Protein AF-W4V9M8-F1 (afdb_monomer_lite)

Foldseek 3Di:
DDPVVVVVVLVVQQVVFVVVQVVVLVVCVVVVFFKKQKDADLDPPTDPQSLVRHRDMDTSVPDDDLRNTPPVDGVGPIHMGGDDPCVCVVCVVVVHHDDDDDGSVRSCCVPVNPPPPPPPPDPPDDDDDPDDPDDDDPPPDPDPPPPDDPPDPDPPDDPDDPPDPDDPDDPDDDPVRVVVVVVPD

InterPro domains:
  IPR006528 Phage head morphogenesis domain [PF04233] (6-81)
  IPR006528 Phage head morphogenesis domain [TIGR01641] (4-81)

Organism: NCBI:txid1294263

Sequence (185 aa):
MGQSFKNAERLVRTETNYFHNEAEKRAYKAAGVKEYEFVATLDSRTSTICQELDGKHFKLEDAKVGENFPPMHPHCRSTTIEYDPEDALDWYNSGEPMPHNMTYEEWKEKYVGKDDVVDDPGDDQDPGSSTGPKTKSVPGGKQPKLVGAKPDPVPDVEPEPEPEPAPVFEPAKTREEARNGFMKK

Structure (mmCIF, N/CA/C/O backbone):
data_AF-W4V9M8-F1
#
_entry.id   AF-W4V9M8-F1
#
loop_
_atom_site.group_PDB
_atom_site.id
_atom_site.type_symbol
_atom_site.label_atom_id
_atom_site.label_alt_id
_atom_site.label_comp_id
_atom_site.label_asym_id
_atom_site.label_entity_id
_atom_site.label_seq_id
_atom_site.pdbx_PDB_ins_code
_atom_site.Cartn_x
_atom_site.Cartn_y
_atom_site.Cartn_z
_atom_site.occupancy
_atom_site.B_iso_or_equiv
_atom_site.auth_seq_id
_atom_site.auth_comp_id
_atom_site.auth_asym_id
_atom_site.auth_atom_id
_atom_site.pdbx_PDB_model_num
ATOM 1 N N . MET A 1 1 ? -22.260 5.877 18.724 1.00 65.31 1 MET A N 1
ATOM 2 C CA . MET A 1 1 ? -22.626 4.646 17.983 1.00 65.31 1 MET A CA 1
ATOM 3 C C . MET A 1 1 ? -22.234 3.439 18.820 1.00 65.31 1 MET A C 1
ATOM 5 O O . MET A 1 1 ? -21.261 3.549 19.554 1.00 65.31 1 MET A O 1
ATOM 9 N N . GLY A 1 2 ? -23.011 2.352 18.783 1.00 87.88 2 GLY A N 1
ATOM 10 C CA . GLY A 1 2 ? -22.774 1.162 19.617 1.00 87.88 2 GLY A CA 1
ATOM 11 C C . GLY A 1 2 ? -21.652 0.253 19.096 1.00 87.88 2 GLY A C 1
ATOM 12 O O . GLY A 1 2 ? -21.278 0.342 17.927 1.00 87.88 2 GLY A O 1
ATOM 13 N N . GLN A 1 3 ? -21.152 -0.645 19.952 1.00 84.56 3 GLN A N 1
ATOM 14 C CA . GLN A 1 3 ? -20.051 -1.577 19.652 1.00 84.56 3 GLN A CA 1
ATOM 15 C C . GLN A 1 3 ? -20.301 -2.432 18.398 1.00 84.56 3 GLN A C 1
ATOM 17 O O . GLN A 1 3 ? -19.405 -2.647 17.586 1.00 84.56 3 GLN A O 1
ATOM 22 N N . SER A 1 4 ? -21.540 -2.893 18.210 1.00 90.38 4 SER A N 1
ATOM 23 C CA . SER A 1 4 ? -21.939 -3.702 17.054 1.00 90.38 4 SER A CA 1
ATOM 24 C C . SER A 1 4 ? -21.774 -2.959 15.728 1.00 90.38 4 SER A C 1
ATOM 26 O O . SER A 1 4 ? -21.357 -3.561 14.742 1.00 90.38 4 SER A O 1
ATOM 28 N N . PHE A 1 5 ? -22.043 -1.652 15.710 1.00 92.94 5 PHE A N 1
ATOM 29 C CA . PHE A 1 5 ? -21.888 -0.825 14.517 1.00 92.94 5 PHE A CA 1
ATOM 30 C C . PHE A 1 5 ? -20.415 -0.682 14.124 1.00 92.94 5 PHE A C 1
ATOM 32 O O . PHE A 1 5 ? -20.072 -0.916 12.971 1.00 92.94 5 PHE A O 1
ATOM 39 N N . LYS A 1 6 ? -19.536 -0.365 15.085 1.00 89.25 6 LYS A N 1
ATOM 40 C CA . LYS A 1 6 ? -18.091 -0.225 14.831 1.00 89.25 6 LYS A CA 1
ATOM 41 C C . LYS A 1 6 ? -17.473 -1.529 14.323 1.00 89.25 6 LYS A C 1
ATOM 43 O O . LYS A 1 6 ? -16.674 -1.521 13.392 1.00 89.25 6 LYS A O 1
ATOM 48 N N . ASN A 1 7 ? -17.897 -2.661 14.886 1.00 91.81 7 ASN A N 1
ATOM 49 C CA . ASN A 1 7 ? -17.464 -3.976 14.420 1.00 91.81 7 ASN A CA 1
ATOM 50 C C . ASN A 1 7 ? -17.921 -4.254 12.982 1.00 91.81 7 ASN A C 1
ATOM 52 O O . ASN A 1 7 ? -17.127 -4.736 12.178 1.00 91.81 7 ASN A O 1
ATOM 56 N N . ALA A 1 8 ? -19.174 -3.933 12.651 1.00 94.31 8 ALA A N 1
ATOM 57 C CA . ALA A 1 8 ? -19.689 -4.091 11.295 1.00 94.31 8 ALA A CA 1
ATOM 58 C C . ALA A 1 8 ? -18.952 -3.184 10.296 1.00 94.31 8 ALA A C 1
ATOM 60 O O . ALA A 1 8 ? -18.552 -3.648 9.234 1.00 94.31 8 ALA A O 1
ATOM 61 N N . GLU A 1 9 ? -18.704 -1.921 10.654 1.00 93.56 9 GLU A N 1
ATOM 62 C CA . GLU A 1 9 ? -17.959 -0.970 9.821 1.00 93.56 9 GLU A CA 1
ATOM 63 C C . GLU A 1 9 ? -16.540 -1.467 9.519 1.00 93.56 9 GLU A C 1
ATOM 65 O O . GLU A 1 9 ? -16.123 -1.470 8.358 1.00 93.56 9 GLU A O 1
ATOM 70 N N . ARG A 1 10 ? -15.818 -1.942 10.543 1.00 92.75 10 ARG A N 1
ATOM 71 C CA . ARG A 1 10 ? -14.470 -2.509 10.397 1.00 92.75 10 ARG A CA 1
ATOM 72 C C . ARG A 1 10 ? -14.449 -3.672 9.411 1.00 92.75 10 ARG A C 1
ATOM 74 O O . ARG A 1 10 ? -13.565 -3.726 8.555 1.00 92.75 10 ARG A O 1
ATOM 81 N N . LEU A 1 11 ? -15.409 -4.591 9.537 1.00 94.31 11 LEU A N 1
ATOM 82 C CA . LEU A 1 11 ? -15.525 -5.756 8.659 1.00 94.31 11 LEU A CA 1
ATOM 83 C C . LEU A 1 11 ? -15.796 -5.328 7.219 1.00 94.31 11 LEU A C 1
ATOM 85 O O . LEU A 1 11 ? -15.031 -5.683 6.331 1.00 94.31 11 LEU A O 1
ATOM 89 N N . VAL A 1 12 ? -16.823 -4.500 7.003 1.00 95.56 12 VAL A N 1
ATOM 90 C CA . VAL A 1 12 ? -17.200 -4.034 5.662 1.00 95.56 12 VAL A CA 1
ATOM 91 C C . VAL A 1 12 ? -16.040 -3.308 4.987 1.00 95.56 12 VAL A C 1
ATOM 93 O O . VAL A 1 12 ? -15.736 -3.592 3.832 1.00 95.56 12 VAL A O 1
ATOM 96 N N . ARG A 1 13 ? -15.352 -2.405 5.695 1.00 92.19 13 ARG A N 1
ATOM 97 C CA . ARG A 1 13 ? -14.201 -1.681 5.137 1.00 92.19 13 ARG A CA 1
ATOM 98 C C . ARG A 1 13 ? -13.046 -2.597 4.769 1.00 92.19 13 ARG A C 1
ATOM 100 O O . ARG A 1 13 ? -12.499 -2.457 3.682 1.00 92.19 13 ARG A O 1
ATOM 107 N N . THR A 1 14 ? -12.664 -3.493 5.675 1.00 93.00 14 THR A N 1
ATOM 108 C CA . THR A 1 14 ? -11.506 -4.373 5.463 1.00 93.00 14 THR A CA 1
ATOM 109 C C . THR A 1 14 ? -11.768 -5.321 4.297 1.00 93.00 14 THR A C 1
ATOM 111 O O . THR A 1 14 ? -10.911 -5.468 3.435 1.00 93.00 14 THR A O 1
ATOM 114 N N . GLU A 1 15 ? -12.978 -5.873 4.219 1.00 94.38 15 GLU A N 1
ATOM 115 C CA . GLU A 1 15 ? -13.391 -6.755 3.128 1.00 94.38 15 GLU A CA 1
ATOM 116 C C . GLU A 1 15 ? -13.479 -6.006 1.790 1.00 94.38 15 GLU A C 1
ATOM 118 O O . GLU A 1 15 ? -13.015 -6.485 0.761 1.00 94.38 15 GLU A O 1
ATOM 123 N N . THR A 1 16 ? -14.013 -4.781 1.801 1.00 95.00 16 THR A N 1
ATOM 124 C CA . THR A 1 16 ? -14.052 -3.933 0.602 1.00 95.00 16 THR A CA 1
ATOM 125 C C . THR A 1 16 ? -12.642 -3.640 0.103 1.00 95.00 16 THR A C 1
ATOM 127 O O . THR A 1 16 ? -12.391 -3.730 -1.094 1.00 95.00 16 THR A O 1
ATOM 130 N N . ASN A 1 17 ? -11.714 -3.306 1.002 1.00 93.31 17 ASN A N 1
ATOM 131 C CA . ASN A 1 17 ? -10.323 -3.057 0.634 1.00 93.31 17 ASN A CA 1
ATOM 132 C C . ASN A 1 17 ? -9.666 -4.337 0.077 1.00 93.31 17 ASN A C 1
ATOM 134 O O . ASN A 1 17 ? -9.068 -4.309 -0.993 1.00 93.31 17 ASN A O 1
ATOM 138 N N . TYR A 1 18 ? -9.886 -5.483 0.727 1.00 94.88 18 TYR A N 1
ATOM 139 C CA . TYR A 1 18 ? -9.435 -6.783 0.228 1.00 94.88 18 TYR A CA 1
ATOM 140 C C . TYR A 1 18 ? -9.884 -7.048 -1.216 1.00 94.88 18 TYR A C 1
ATOM 142 O O . TYR A 1 18 ? -9.055 -7.389 -2.057 1.00 94.88 18 TYR A O 1
ATOM 150 N N . PHE A 1 19 ? -11.165 -6.833 -1.533 1.00 95.81 19 PHE A N 1
ATOM 151 C CA . PHE A 1 19 ? -11.665 -7.029 -2.895 1.00 95.81 19 PHE A CA 1
ATOM 152 C C . PHE A 1 19 ? -11.050 -6.071 -3.918 1.00 95.81 19 PHE A C 1
ATOM 154 O O . PHE A 1 19 ? -10.784 -6.502 -5.039 1.00 95.81 19 PHE A O 1
ATOM 161 N N . HIS A 1 20 ? -10.813 -4.807 -3.554 1.00 94.94 20 HIS A N 1
ATOM 162 C CA . HIS A 1 20 ? -10.159 -3.852 -4.453 1.00 94.94 20 HIS A CA 1
ATOM 163 C C . HIS A 1 20 ? -8.720 -4.274 -4.754 1.00 94.94 20 HIS A C 1
ATOM 165 O O . HIS A 1 20 ? -8.374 -4.412 -5.923 1.00 94.94 20 HIS A O 1
ATOM 171 N N . ASN A 1 21 ? -7.918 -4.589 -3.736 1.00 94.12 21 ASN A N 1
ATOM 172 C CA . ASN A 1 21 ? -6.521 -4.972 -3.966 1.00 94.12 21 ASN A CA 1
ATOM 173 C C . ASN A 1 21 ? -6.410 -6.317 -4.688 1.00 94.12 21 ASN A C 1
ATOM 175 O O . ASN A 1 21 ? -5.529 -6.521 -5.514 1.00 94.12 21 ASN A O 1
ATOM 179 N N . GLU A 1 22 ? -7.310 -7.260 -4.413 1.00 94.56 22 GLU A N 1
ATOM 180 C CA . GLU A 1 22 ? -7.345 -8.531 -5.137 1.00 94.56 22 GLU A CA 1
ATOM 181 C C . GLU A 1 22 ? -7.741 -8.327 -6.613 1.00 94.56 22 GLU A C 1
ATOM 183 O O . GLU A 1 22 ? -7.256 -9.044 -7.493 1.00 94.56 22 GLU A O 1
ATOM 188 N N . ALA A 1 23 ? -8.590 -7.338 -6.913 1.00 95.38 23 ALA A N 1
ATOM 189 C CA . ALA A 1 23 ? -8.871 -6.929 -8.285 1.00 95.38 23 ALA A CA 1
ATOM 190 C C . ALA A 1 23 ? -7.648 -6.264 -8.941 1.00 95.38 23 ALA A C 1
ATOM 192 O O . ALA A 1 23 ? -7.307 -6.640 -10.062 1.00 95.38 23 ALA A O 1
ATOM 193 N N . GLU A 1 24 ? -6.943 -5.371 -8.240 1.00 93.69 24 GLU A N 1
ATOM 194 C CA . GLU A 1 24 ? -5.684 -4.770 -8.712 1.00 93.69 24 GLU A CA 1
ATOM 195 C C . GLU A 1 24 ? -4.627 -5.837 -8.999 1.00 93.69 24 GLU A C 1
ATOM 197 O O . GLU A 1 24 ? -4.068 -5.878 -10.089 1.00 93.69 24 GLU A O 1
ATOM 202 N N . LYS A 1 25 ? -4.432 -6.800 -8.091 1.00 94.00 25 LYS A N 1
ATOM 203 C CA . LYS A 1 25 ? -3.506 -7.924 -8.288 1.00 94.00 25 LYS A CA 1
ATOM 204 C C . LYS A 1 25 ? -3.809 -8.706 -9.566 1.00 94.00 25 LYS A C 1
ATOM 206 O O . LYS A 1 25 ? -2.897 -9.134 -10.277 1.00 94.00 25 LYS A O 1
ATOM 211 N N . ARG A 1 26 ? -5.093 -8.916 -9.871 1.00 95.19 26 ARG A N 1
ATOM 212 C CA . ARG A 1 26 ? -5.522 -9.569 -11.118 1.00 95.19 26 ARG A CA 1
ATOM 213 C C . ARG A 1 26 ? -5.285 -8.680 -12.331 1.00 95.19 26 ARG A C 1
ATOM 215 O O . ARG A 1 26 ? -4.849 -9.205 -13.352 1.00 95.19 26 ARG A O 1
ATOM 222 N N . ALA A 1 27 ? -5.528 -7.377 -12.215 1.00 95.62 27 ALA A N 1
ATOM 223 C CA . ALA A 1 27 ? -5.243 -6.408 -13.267 1.00 95.62 27 ALA A CA 1
ATOM 224 C C . ALA A 1 27 ? -3.741 -6.367 -13.590 1.00 95.62 27 ALA A C 1
ATOM 226 O O . ALA A 1 27 ? -3.375 -6.526 -14.749 1.00 95.62 27 ALA A O 1
ATOM 227 N N . TYR A 1 28 ? -2.870 -6.307 -12.580 1.00 94.81 28 TYR A N 1
ATOM 228 C CA . TYR A 1 28 ? -1.415 -6.391 -12.741 1.00 94.81 28 TYR A CA 1
ATOM 229 C C . TYR A 1 28 ? -0.987 -7.671 -13.446 1.00 94.81 28 TYR A C 1
ATOM 231 O O . TYR A 1 28 ? -0.210 -7.636 -14.400 1.00 94.81 28 TYR A O 1
ATOM 239 N N . LYS A 1 29 ? -1.555 -8.811 -13.040 1.00 94.12 29 LYS A N 1
ATOM 240 C CA . LYS A 1 29 ? -1.267 -10.091 -13.687 1.00 94.12 29 LYS A CA 1
ATOM 241 C C . LYS A 1 29 ? -1.699 -10.108 -15.156 1.00 94.12 29 LYS A C 1
ATOM 243 O O . LYS A 1 29 ? -0.989 -10.678 -15.979 1.00 94.12 29 LYS A O 1
ATOM 248 N N . ALA A 1 30 ? -2.846 -9.512 -15.481 1.00 94.75 30 ALA A N 1
ATOM 249 C CA . ALA A 1 30 ? -3.342 -9.413 -16.853 1.00 94.75 30 ALA A CA 1
ATOM 250 C C . ALA A 1 30 ? -2.507 -8.442 -17.706 1.00 94.75 30 ALA A C 1
ATOM 252 O O . ALA A 1 30 ? -2.253 -8.728 -18.872 1.00 94.75 30 ALA A O 1
ATOM 253 N N . ALA A 1 31 ? -2.037 -7.343 -17.112 1.00 92.81 31 ALA A N 1
ATOM 254 C CA . ALA A 1 31 ? -1.171 -6.354 -17.749 1.00 92.81 31 ALA A CA 1
ATOM 255 C C . ALA A 1 31 ? 0.294 -6.818 -17.895 1.00 92.81 31 ALA A C 1
ATOM 257 O O . ALA A 1 31 ? 1.081 -6.168 -18.575 1.00 92.81 31 ALA A O 1
ATOM 258 N N . GLY A 1 32 ? 0.677 -7.943 -17.281 1.00 92.44 32 GLY A N 1
ATOM 259 C CA . GLY A 1 32 ? 2.050 -8.456 -17.326 1.00 92.44 32 GLY A CA 1
ATOM 260 C C . GLY A 1 32 ? 3.019 -7.736 -16.382 1.00 92.44 32 GLY A C 1
ATOM 261 O O . GLY A 1 32 ? 4.234 -7.885 -16.525 1.00 92.44 32 GLY A O 1
ATOM 262 N N . VAL A 1 33 ? 2.492 -6.993 -15.407 1.00 92.62 33 VAL A N 1
ATOM 263 C CA . VAL A 1 33 ? 3.266 -6.326 -14.357 1.00 92.62 33 VAL A CA 1
ATOM 264 C C . VAL A 1 33 ? 3.932 -7.384 -13.473 1.00 92.62 33 VAL A C 1
ATOM 266 O O . VAL A 1 33 ? 3.295 -8.340 -13.023 1.00 92.62 33 VAL A O 1
ATOM 269 N N . LYS A 1 34 ? 5.238 -7.231 -13.237 1.00 92.56 34 LYS A N 1
ATOM 270 C CA . LYS A 1 34 ? 6.047 -8.191 -12.462 1.00 92.56 34 LYS A CA 1
ATOM 271 C C . LYS A 1 34 ? 6.249 -7.759 -11.020 1.00 92.56 34 LYS A C 1
ATOM 273 O O . LYS A 1 34 ? 6.339 -8.609 -10.132 1.00 92.56 34 LYS A O 1
ATOM 278 N N . GLU A 1 35 ? 6.330 -6.457 -10.804 1.00 94.62 35 GLU A N 1
ATOM 279 C CA . GLU A 1 35 ? 6.640 -5.836 -9.527 1.00 94.62 35 GLU A CA 1
ATOM 280 C C . GLU A 1 35 ? 5.636 -4.720 -9.259 1.00 94.62 35 GLU A C 1
ATOM 282 O O . GLU A 1 35 ? 5.120 -4.093 -10.182 1.00 94.62 35 GLU A O 1
ATOM 287 N N . TYR A 1 36 ? 5.321 -4.515 -7.990 1.00 94.75 36 TYR A N 1
ATOM 288 C CA . TYR A 1 36 ? 4.419 -3.468 -7.536 1.00 94.75 36 TYR A CA 1
ATOM 289 C C . TYR A 1 36 ? 5.081 -2.690 -6.404 1.00 94.75 36 TYR A C 1
ATOM 291 O O . TYR A 1 36 ? 5.915 -3.228 -5.670 1.00 94.75 36 TYR A O 1
ATOM 299 N N . GLU A 1 37 ? 4.688 -1.434 -6.252 1.00 93.88 37 GLU A N 1
ATOM 300 C CA . GLU A 1 37 ? 5.055 -0.580 -5.133 1.00 93.88 37 GLU A CA 1
ATOM 301 C C . GLU A 1 37 ? 3.913 -0.538 -4.118 1.00 93.88 37 GLU A C 1
ATOM 303 O O . GLU A 1 37 ? 2.733 -0.429 -4.470 1.00 93.88 37 GLU A O 1
ATOM 308 N N . PHE A 1 38 ? 4.256 -0.643 -2.837 1.00 94.81 38 PHE A N 1
ATOM 309 C CA . PHE A 1 38 ? 3.294 -0.449 -1.762 1.00 94.81 38 PHE A CA 1
ATOM 310 C C . PHE A 1 38 ? 3.155 1.044 -1.450 1.00 94.81 38 PHE A C 1
ATOM 312 O O . PHE A 1 38 ? 4.133 1.697 -1.091 1.00 94.81 38 PHE A O 1
ATOM 319 N N . VAL A 1 39 ? 1.927 1.567 -1.527 1.00 93.56 39 VAL A N 1
ATOM 320 C CA . VAL A 1 39 ? 1.629 2.987 -1.304 1.00 93.56 39 VAL A CA 1
ATOM 321 C C . VAL A 1 39 ? 0.752 3.144 -0.069 1.00 93.56 39 VAL A C 1
ATOM 323 O O . VAL A 1 39 ? -0.426 2.767 -0.030 1.00 93.56 39 VAL A O 1
ATOM 326 N N . ALA A 1 40 ? 1.326 3.724 0.975 1.00 93.50 40 ALA A N 1
ATOM 327 C CA . ALA A 1 40 ? 0.628 4.065 2.193 1.00 93.50 40 ALA A CA 1
ATOM 328 C C . ALA A 1 40 ? -0.164 5.365 2.038 1.00 93.50 40 ALA A C 1
ATOM 330 O O . ALA A 1 40 ? 0.194 6.295 1.319 1.00 93.50 40 ALA A O 1
ATOM 331 N N . THR A 1 41 ? -1.271 5.467 2.775 1.00 91.06 41 THR A N 1
ATOM 332 C CA . THR A 1 41 ? -1.982 6.744 2.867 1.00 91.06 41 THR A CA 1
ATOM 333 C C . THR A 1 41 ? -1.111 7.761 3.611 1.00 91.06 41 THR A C 1
ATOM 335 O O . THR A 1 41 ? -0.671 7.499 4.728 1.00 91.06 41 THR A O 1
ATOM 338 N N . LEU A 1 42 ? -0.922 8.950 3.046 1.00 88.81 42 LEU A N 1
ATOM 339 C CA . LEU A 1 42 ? -0.200 10.059 3.678 1.00 88.81 42 LEU A CA 1
ATOM 340 C C . LEU A 1 42 ? -1.106 10.821 4.673 1.00 88.81 42 LEU A C 1
ATOM 342 O O . LEU A 1 42 ? -1.619 11.901 4.382 1.00 88.81 42 LEU A O 1
ATOM 346 N N . ASP A 1 43 ? -1.388 10.207 5.825 1.00 87.12 43 ASP A N 1
ATOM 347 C CA . ASP A 1 43 ? -2.259 10.726 6.894 1.00 87.12 43 ASP A CA 1
ATOM 348 C C . ASP A 1 43 ? -1.691 10.347 8.274 1.00 87.12 43 ASP A C 1
ATOM 350 O O . ASP A 1 43 ? -1.029 9.326 8.420 1.00 87.12 43 ASP A O 1
ATOM 354 N N . SER A 1 44 ? -2.008 11.111 9.321 1.00 84.69 44 SER A N 1
ATOM 355 C CA . SER A 1 44 ? -1.503 10.873 10.684 1.00 84.69 44 SER A CA 1
ATOM 356 C C . SER A 1 44 ? -2.008 9.576 11.321 1.00 84.69 44 SER A C 1
ATOM 358 O O . SER A 1 44 ? -1.452 9.111 12.308 1.00 84.69 44 SER A O 1
ATOM 360 N N . ARG A 1 45 ? -3.072 8.989 10.765 1.00 86.19 45 ARG A N 1
ATOM 361 C CA . ARG A 1 45 ? -3.676 7.725 11.221 1.00 86.19 45 ARG A CA 1
ATOM 362 C C . ARG A 1 45 ? -3.114 6.495 10.508 1.00 86.19 45 ARG A C 1
ATOM 364 O O . ARG A 1 45 ? -3.704 5.418 10.583 1.00 86.19 45 ARG A O 1
ATOM 371 N N . THR A 1 46 ? -2.074 6.657 9.704 1.00 87.44 46 THR A N 1
ATOM 372 C CA . THR A 1 46 ? -1.449 5.535 9.003 1.00 87.44 46 THR A CA 1
ATOM 373 C C . THR A 1 46 ? -0.651 4.718 10.005 1.00 87.44 46 THR A C 1
ATOM 375 O O . THR A 1 46 ? 0.114 5.279 10.781 1.00 87.44 46 THR A O 1
ATOM 378 N N . SER A 1 47 ? -0.851 3.401 10.030 1.00 88.56 47 SER A N 1
ATOM 379 C CA . SER A 1 47 ? -0.172 2.526 10.994 1.00 88.56 47 SER A CA 1
ATOM 380 C C . SER A 1 47 ? 1.327 2.456 10.719 1.00 88.56 47 SER A C 1
ATOM 382 O O . SER A 1 47 ? 1.735 2.520 9.561 1.00 88.56 47 SER A O 1
ATOM 384 N N . THR A 1 48 ? 2.140 2.242 11.754 1.00 89.19 48 THR A N 1
ATOM 385 C CA . THR A 1 48 ? 3.599 2.079 11.622 1.00 89.19 48 THR A CA 1
ATOM 386 C C . THR A 1 48 ? 3.970 1.010 10.592 1.00 89.19 48 THR A C 1
ATOM 388 O O . THR A 1 48 ? 4.850 1.238 9.775 1.00 89.19 48 THR A O 1
ATOM 391 N N . ILE A 1 49 ? 3.222 -0.100 10.539 1.00 90.62 49 ILE A N 1
ATOM 392 C CA . ILE A 1 49 ? 3.427 -1.178 9.557 1.00 90.62 49 ILE A CA 1
ATOM 393 C C . ILE A 1 49 ? 3.302 -0.645 8.122 1.00 90.62 49 ILE A C 1
ATOM 395 O O . ILE A 1 49 ? 4.144 -0.925 7.276 1.00 90.62 49 ILE A O 1
ATOM 399 N N . CYS A 1 50 ? 2.256 0.136 7.835 1.00 90.56 50 CYS A N 1
ATOM 400 C CA . CYS A 1 50 ? 2.079 0.718 6.508 1.00 90.56 50 CYS A CA 1
ATOM 401 C C . CYS A 1 50 ? 3.113 1.803 6.204 1.00 90.56 50 CYS A C 1
ATOM 403 O O . CYS A 1 50 ? 3.532 1.901 5.059 1.00 90.56 50 CYS A O 1
ATOM 405 N N . GLN A 1 51 ? 3.523 2.595 7.200 1.00 91.12 51 GLN A N 1
ATOM 406 C CA . GLN A 1 51 ? 4.576 3.606 7.035 1.00 91.12 51 GLN A CA 1
ATOM 407 C C . GLN A 1 51 ? 5.902 2.953 6.635 1.00 91.12 51 GLN A C 1
ATOM 409 O O . GLN A 1 51 ? 6.569 3.426 5.727 1.00 91.12 51 GLN A O 1
ATOM 414 N N . GLU A 1 52 ? 6.259 1.841 7.281 1.00 90.94 52 GLU A N 1
ATOM 415 C CA . GLU A 1 52 ? 7.494 1.108 6.999 1.00 90.94 52 GLU A CA 1
ATOM 416 C C . GLU A 1 52 ? 7.488 0.421 5.633 1.00 90.94 52 GLU A C 1
ATOM 418 O O . GLU A 1 52 ? 8.556 0.127 5.097 1.00 90.94 52 GLU A O 1
ATOM 423 N N . LEU A 1 53 ? 6.316 0.081 5.098 1.00 91.69 53 LEU A N 1
ATOM 424 C CA . LEU A 1 53 ? 6.186 -0.570 3.795 1.00 91.69 53 LEU A CA 1
ATOM 425 C C . LEU A 1 53 ? 6.070 0.421 2.634 1.00 91.69 53 LEU A C 1
ATOM 427 O O . LEU A 1 53 ? 6.212 0.001 1.491 1.00 91.69 53 LEU A O 1
ATOM 431 N N . ASP A 1 54 ? 5.835 1.699 2.916 1.00 92.75 54 ASP A N 1
ATOM 432 C CA . ASP A 1 54 ? 5.657 2.731 1.900 1.00 92.75 54 ASP A CA 1
ATOM 433 C C . ASP A 1 54 ? 6.886 2.874 0.989 1.00 92.75 54 ASP A C 1
ATOM 435 O O . ASP A 1 54 ? 8.025 2.914 1.460 1.00 92.75 54 ASP A O 1
ATOM 439 N N . GLY A 1 55 ? 6.654 2.906 -0.323 1.00 90.00 55 GLY A N 1
ATOM 440 C CA . GLY A 1 55 ? 7.703 3.028 -1.337 1.00 90.00 55 GLY A CA 1
ATOM 441 C C . GLY A 1 55 ? 8.543 1.765 -1.553 1.00 90.00 55 GLY A C 1
ATOM 442 O O . GLY A 1 55 ? 9.498 1.787 -2.329 1.00 90.00 55 GLY A O 1
ATOM 443 N N . LYS A 1 56 ? 8.232 0.649 -0.875 1.00 92.69 56 LYS A N 1
ATOM 444 C CA . LYS A 1 56 ? 8.923 -0.629 -1.102 1.00 92.69 56 LYS A CA 1
ATOM 445 C C . LYS A 1 56 ? 8.327 -1.373 -2.289 1.00 92.69 56 LYS A C 1
ATOM 447 O O . LYS A 1 56 ? 7.108 -1.499 -2.416 1.00 92.69 56 LYS A O 1
ATOM 452 N N . HIS A 1 57 ? 9.215 -1.948 -3.095 1.00 93.69 57 HIS A N 1
ATOM 453 C CA . HIS A 1 57 ? 8.868 -2.766 -4.254 1.00 93.69 57 HIS A CA 1
ATOM 454 C C . HIS A 1 57 ? 8.877 -4.250 -3.912 1.00 93.69 57 HIS A C 1
ATOM 456 O O . HIS A 1 57 ? 9.796 -4.754 -3.259 1.00 93.69 57 HIS A O 1
ATOM 462 N N . PHE A 1 58 ? 7.863 -4.965 -4.384 1.00 94.38 58 PHE A N 1
ATOM 463 C CA . PHE A 1 58 ? 7.725 -6.402 -4.194 1.00 94.38 58 PHE A CA 1
ATOM 464 C C . PHE A 1 58 ? 7.313 -7.074 -5.499 1.00 94.38 58 PHE A C 1
ATOM 466 O O . PHE A 1 58 ? 6.635 -6.491 -6.343 1.00 94.38 58 PHE A O 1
ATOM 473 N N . LYS A 1 59 ? 7.683 -8.345 -5.652 1.00 94.88 59 LYS A N 1
ATOM 474 C CA . LYS A 1 59 ? 7.244 -9.155 -6.790 1.00 94.88 59 LYS A CA 1
ATOM 475 C C . LYS A 1 59 ? 5.782 -9.539 -6.636 1.00 94.88 59 LYS A C 1
ATOM 477 O O . LYS A 1 59 ? 5.359 -9.976 -5.567 1.00 94.88 59 LYS A O 1
ATOM 482 N N . LEU A 1 60 ? 5.035 -9.488 -7.735 1.00 92.81 60 LEU A N 1
ATOM 483 C CA . LEU A 1 60 ? 3.621 -9.863 -7.761 1.00 92.81 60 LEU A CA 1
ATOM 484 C C . LEU A 1 60 ? 3.396 -11.336 -7.368 1.00 92.81 60 LEU A C 1
ATOM 486 O O . LEU A 1 60 ? 2.370 -11.679 -6.779 1.00 92.81 60 LEU A O 1
ATOM 490 N N . GLU A 1 61 ? 4.360 -12.211 -7.664 1.00 92.50 61 GLU A N 1
ATOM 491 C CA . GLU A 1 61 ? 4.325 -13.634 -7.289 1.00 92.50 61 GLU A CA 1
ATOM 492 C C . GLU A 1 61 ? 4.430 -13.848 -5.773 1.00 92.50 61 GLU A C 1
ATOM 494 O O . GLU A 1 61 ? 3.797 -14.755 -5.231 1.00 92.50 61 GLU A O 1
ATOM 499 N N . ASP A 1 62 ? 5.166 -12.972 -5.087 1.00 93.25 62 ASP A N 1
ATOM 500 C CA . ASP A 1 62 ? 5.370 -13.014 -3.640 1.00 93.25 62 ASP A CA 1
ATOM 501 C C . ASP A 1 62 ? 4.273 -12.251 -2.874 1.00 93.25 62 ASP A C 1
ATOM 503 O O . ASP A 1 62 ? 4.304 -12.204 -1.643 1.00 93.25 62 ASP A O 1
ATOM 507 N N . ALA A 1 63 ? 3.296 -11.661 -3.577 1.00 92.44 63 ALA A N 1
ATOM 508 C CA . ALA A 1 63 ? 2.236 -10.851 -2.985 1.00 92.44 63 ALA A CA 1
ATOM 509 C C . ALA A 1 63 ? 1.327 -11.684 -2.065 1.00 92.44 63 ALA A C 1
ATOM 511 O O . ALA A 1 63 ? 0.519 -12.508 -2.521 1.00 92.44 63 ALA A O 1
ATOM 512 N N . LYS A 1 64 ? 1.410 -11.404 -0.767 1.00 92.81 64 LYS A N 1
ATOM 513 C CA . LYS A 1 64 ? 0.654 -12.008 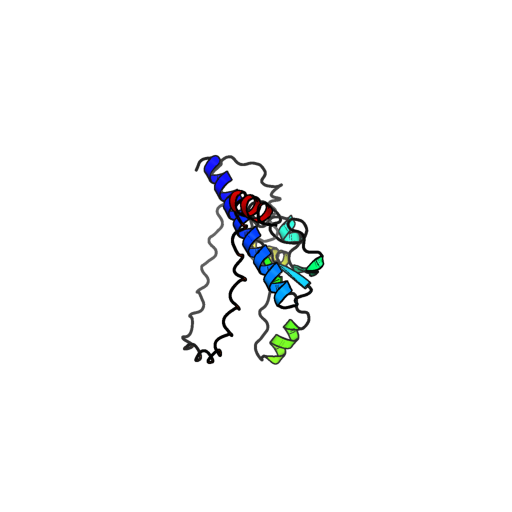0.325 1.00 92.81 64 LYS A CA 1
ATOM 514 C C . LYS A 1 64 ? -0.042 -10.928 1.141 1.00 92.81 64 LYS A C 1
ATOM 516 O O . LYS A 1 64 ? 0.583 -10.039 1.725 1.00 92.81 64 LYS A O 1
ATOM 521 N N . VAL A 1 65 ? -1.362 -11.060 1.206 1.00 92.12 65 VAL A N 1
ATOM 522 C CA . VAL A 1 65 ? -2.218 -10.171 1.989 1.00 92.12 65 VAL A CA 1
ATOM 523 C C . VAL A 1 65 ? -1.814 -10.238 3.460 1.00 92.12 65 VAL A C 1
ATOM 525 O O . VAL A 1 65 ? -1.756 -11.329 4.027 1.00 92.12 65 VAL A O 1
ATOM 528 N N . GLY A 1 66 ? -1.544 -9.084 4.070 1.00 88.62 66 GLY A N 1
ATOM 529 C CA . GLY A 1 66 ? -1.154 -8.993 5.479 1.00 88.62 66 GLY A CA 1
ATOM 530 C C . GLY A 1 66 ? 0.354 -9.036 5.751 1.00 88.62 66 GLY A C 1
ATOM 531 O O . GLY A 1 66 ? 0.749 -8.792 6.887 1.00 88.62 66 GLY A O 1
ATOM 532 N N . GLU A 1 67 ? 1.194 -9.311 4.745 1.00 90.38 67 GLU A N 1
ATOM 533 C CA . GLU A 1 67 ? 2.664 -9.302 4.876 1.00 90.38 67 GLU A CA 1
ATOM 534 C C . GLU A 1 67 ? 3.311 -8.203 4.022 1.00 90.38 67 GLU A C 1
ATOM 536 O O . GLU A 1 67 ? 4.070 -7.381 4.528 1.00 90.38 67 GLU A O 1
ATOM 541 N N . ASN A 1 68 ? 3.004 -8.178 2.727 1.00 90.56 68 ASN A N 1
ATOM 542 C CA . ASN A 1 68 ? 3.565 -7.227 1.761 1.00 90.56 68 ASN A CA 1
ATOM 543 C C . ASN A 1 68 ? 2.510 -6.685 0.784 1.00 90.56 68 ASN A C 1
ATOM 545 O O . ASN A 1 68 ? 2.834 -5.897 -0.103 1.00 90.56 68 ASN A O 1
ATOM 549 N N . PHE A 1 69 ? 1.259 -7.125 0.917 1.00 93.06 69 PHE A N 1
ATOM 550 C CA . PHE A 1 69 ? 0.147 -6.722 0.071 1.00 93.06 69 PHE A CA 1
ATOM 551 C C . PHE A 1 69 ? -1.038 -6.302 0.955 1.00 93.06 69 PHE A C 1
ATOM 553 O O . PHE A 1 69 ? -1.340 -6.981 1.945 1.00 93.06 69 PHE A O 1
ATOM 560 N N . PRO A 1 70 ? -1.716 -5.186 0.652 1.00 92.19 70 PRO A N 1
ATOM 561 C CA . PRO A 1 70 ? -2.835 -4.721 1.460 1.00 92.19 70 PRO A CA 1
ATOM 562 C C . PRO A 1 70 ? -4.061 -5.653 1.326 1.00 92.19 70 PRO A C 1
ATOM 564 O O . PRO A 1 70 ? -4.241 -6.309 0.298 1.00 92.19 70 PRO A O 1
ATOM 567 N N . PRO A 1 71 ? -4.962 -5.712 2.330 1.00 93.25 71 PRO A N 1
ATOM 568 C CA . PRO A 1 71 ? -4.943 -4.990 3.606 1.00 93.25 71 PRO A CA 1
ATOM 569 C C . PRO A 1 71 ? -3.988 -5.595 4.655 1.00 93.25 71 PRO A C 1
ATOM 571 O O . PRO A 1 71 ? -4.017 -6.792 4.923 1.00 93.25 71 PRO A O 1
ATOM 574 N N . MET A 1 72 ? -3.198 -4.736 5.310 1.00 90.56 72 MET A N 1
ATOM 575 C CA . MET A 1 72 ? -2.201 -5.130 6.325 1.00 90.56 72 MET A CA 1
ATOM 576 C C . MET A 1 72 ? -2.762 -5.250 7.747 1.00 90.56 72 MET A C 1
ATOM 578 O O . MET A 1 72 ? -2.276 -6.015 8.572 1.00 90.56 72 MET A O 1
ATOM 582 N N . HIS A 1 73 ? -3.783 -4.458 8.052 1.00 90.44 73 HIS A N 1
ATOM 583 C CA . HIS A 1 73 ? -4.376 -4.344 9.378 1.00 90.44 73 HIS A CA 1
ATOM 584 C C . HIS A 1 73 ? -5.859 -3.966 9.249 1.00 90.44 73 HIS A C 1
ATOM 586 O O . HIS A 1 73 ? -6.297 -3.519 8.180 1.00 90.44 73 HIS A O 1
ATOM 592 N N . PRO A 1 74 ? -6.672 -4.105 10.309 1.00 90.06 74 PRO A N 1
ATOM 593 C CA . PRO A 1 74 ? -8.034 -3.591 10.285 1.00 90.06 74 PRO A CA 1
ATOM 594 C C . PRO A 1 74 ? -8.043 -2.089 9.983 1.00 90.06 74 PRO A C 1
ATOM 596 O O . PRO A 1 74 ? -7.193 -1.347 10.472 1.00 90.06 74 PRO A O 1
ATOM 599 N N . HIS A 1 75 ? -8.997 -1.637 9.166 1.00 89.06 75 HIS A N 1
ATOM 600 C CA . HIS A 1 75 ? -9.052 -0.252 8.670 1.00 89.06 75 HIS A CA 1
ATOM 601 C C . HIS A 1 75 ? -7.832 0.192 7.844 1.00 89.06 75 HIS A C 1
ATOM 603 O O . HIS A 1 75 ? -7.587 1.394 7.720 1.00 89.06 75 HIS A O 1
ATOM 609 N N . CYS A 1 76 ? -7.072 -0.741 7.262 1.00 89.69 76 CYS A N 1
ATOM 610 C CA . CYS A 1 76 ? -6.041 -0.391 6.290 1.00 89.69 76 CYS A CA 1
ATOM 611 C C . CYS A 1 76 ? -6.652 0.427 5.143 1.00 89.69 76 CYS A C 1
ATOM 613 O O . CYS A 1 76 ? -7.773 0.162 4.701 1.00 89.69 76 CYS A O 1
ATOM 615 N N . ARG A 1 77 ? -5.920 1.454 4.708 1.00 90.19 77 ARG A N 1
ATOM 616 C CA . ARG A 1 77 ? -6.272 2.362 3.601 1.00 90.19 77 ARG A CA 1
ATOM 617 C C . ARG A 1 77 ? -5.151 2.470 2.563 1.00 90.19 77 ARG A C 1
ATOM 619 O O . ARG A 1 77 ? -5.269 3.252 1.628 1.00 90.19 77 ARG A O 1
ATOM 626 N N . SER A 1 78 ? -4.072 1.718 2.764 1.00 91.94 78 SER A N 1
ATOM 627 C CA . SER A 1 78 ? -2.984 1.605 1.801 1.00 91.94 78 SER A CA 1
ATOM 628 C C . SER A 1 78 ? -3.455 0.856 0.561 1.00 91.94 78 SER A C 1
ATOM 630 O O . SER A 1 78 ? -4.394 0.058 0.643 1.00 91.94 78 SER A O 1
ATOM 632 N N . THR A 1 79 ? -2.777 1.121 -0.544 1.00 93.44 79 THR A N 1
ATOM 633 C CA . THR A 1 79 ? -3.049 0.571 -1.871 1.00 93.44 79 THR A CA 1
ATOM 634 C C . THR A 1 79 ? -1.736 0.138 -2.512 1.00 93.44 79 THR A C 1
ATOM 636 O O . THR A 1 79 ? -0.663 0.295 -1.918 1.00 93.44 79 THR A O 1
ATOM 639 N N . THR A 1 80 ? -1.812 -0.413 -3.714 1.00 94.75 80 THR A N 1
ATOM 640 C CA . THR A 1 80 ? -0.637 -0.700 -4.535 1.00 94.75 80 THR A CA 1
ATOM 641 C C . THR A 1 80 ? -0.663 0.098 -5.826 1.00 94.75 80 THR A C 1
ATOM 643 O O . THR A 1 80 ? -1.724 0.536 -6.264 1.00 94.75 80 THR A O 1
ATOM 646 N N . ILE A 1 81 ? 0.516 0.313 -6.401 1.00 92.94 81 ILE A N 1
ATOM 647 C CA . ILE A 1 81 ? 0.685 0.792 -7.774 1.00 92.94 81 ILE A CA 1
ATOM 648 C C . ILE A 1 81 ? 1.655 -0.140 -8.497 1.00 92.94 81 ILE A C 1
ATOM 650 O O . ILE A 1 81 ? 2.461 -0.829 -7.867 1.00 92.94 81 ILE A O 1
ATOM 654 N N . GLU A 1 82 ? 1.572 -0.193 -9.816 1.00 93.44 82 GLU A N 1
ATOM 655 C CA . GLU A 1 82 ? 2.566 -0.856 -10.646 1.00 93.44 82 GLU A CA 1
ATOM 656 C C . GLU A 1 82 ? 3.943 -0.216 -10.450 1.00 93.44 82 GLU A C 1
ATOM 658 O O . GLU A 1 82 ? 4.068 1.001 -10.335 1.00 93.44 82 GLU A O 1
ATOM 663 N N . TYR A 1 83 ? 4.983 -1.047 -10.395 1.00 91.44 83 TYR A N 1
ATOM 664 C CA . TYR A 1 83 ? 6.352 -0.557 -10.429 1.00 91.44 83 TYR A CA 1
ATOM 665 C C . TYR A 1 83 ? 6.909 -0.741 -11.836 1.00 91.44 83 TYR A C 1
ATOM 667 O O . TYR A 1 83 ? 7.061 -1.876 -12.301 1.00 91.44 83 TYR A O 1
ATOM 675 N N . ASP A 1 84 ? 7.225 0.375 -12.488 1.00 87.75 84 ASP A N 1
ATOM 676 C CA . ASP A 1 84 ? 7.889 0.396 -13.784 1.00 87.75 84 ASP A CA 1
ATOM 677 C C . ASP A 1 84 ? 9.228 1.155 -13.685 1.00 87.75 84 ASP A C 1
ATOM 679 O O . ASP A 1 84 ? 9.245 2.362 -13.424 1.00 87.75 84 ASP A O 1
ATOM 683 N N . PRO A 1 85 ? 10.378 0.479 -13.877 1.00 84.00 85 PRO A N 1
ATOM 684 C CA . PRO A 1 85 ? 11.680 1.139 -13.862 1.00 84.00 85 PRO A CA 1
ATOM 685 C C . PRO A 1 85 ? 11.880 2.131 -15.021 1.00 84.00 85 PRO A C 1
ATOM 687 O O . PRO A 1 85 ? 12.786 2.965 -14.943 1.00 84.00 85 PRO A O 1
ATOM 690 N N . GLU A 1 86 ? 11.082 2.047 -16.090 1.00 84.56 86 GLU A N 1
ATOM 691 C CA . GLU A 1 86 ? 11.151 2.933 -17.257 1.00 84.56 86 GLU A CA 1
ATOM 692 C C . GLU A 1 86 ? 10.191 4.131 -17.164 1.00 84.56 86 GLU A C 1
ATOM 694 O O . GLU A 1 86 ? 10.296 5.040 -17.985 1.00 84.56 86 GLU A O 1
ATOM 699 N N . ASP A 1 87 ? 9.355 4.224 -16.122 1.00 84.06 87 ASP A N 1
ATOM 700 C CA . ASP A 1 87 ? 8.347 5.288 -15.964 1.00 84.06 87 ASP A CA 1
ATOM 701 C C . ASP A 1 87 ? 8.965 6.699 -16.081 1.00 84.06 87 ASP A C 1
ATOM 703 O O . ASP A 1 87 ? 8.475 7.579 -16.787 1.00 84.06 87 ASP A O 1
ATOM 707 N N . ALA A 1 88 ? 10.145 6.913 -15.487 1.00 81.00 88 ALA A N 1
ATOM 708 C CA . ALA A 1 88 ? 10.885 8.177 -15.601 1.00 81.00 88 ALA A CA 1
ATOM 709 C C . ALA A 1 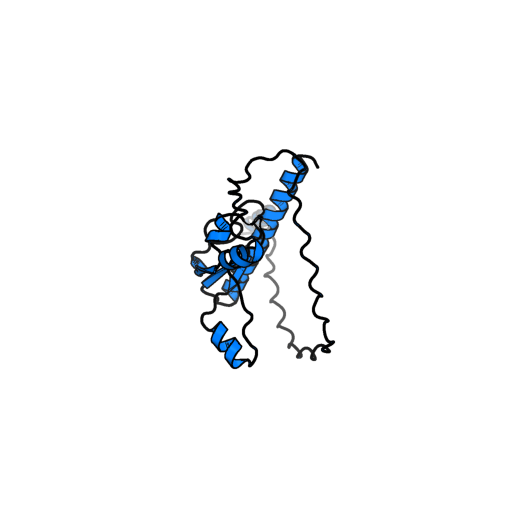88 ? 11.266 8.539 -17.042 1.00 81.00 88 ALA A C 1
ATOM 711 O O . ALA A 1 88 ? 11.274 9.718 -17.412 1.00 81.00 88 ALA A O 1
ATOM 712 N N . LEU A 1 89 ? 11.599 7.535 -17.849 1.00 83.75 89 LEU A N 1
ATOM 713 C CA . LEU A 1 89 ? 11.942 7.717 -19.250 1.00 83.75 89 LEU A CA 1
ATOM 714 C C . LEU A 1 89 ? 10.688 7.971 -20.093 1.00 83.75 89 LEU A C 1
ATOM 716 O O . LEU A 1 89 ? 10.729 8.819 -20.983 1.00 83.75 89 LEU A O 1
ATOM 720 N N . ASP A 1 90 ? 9.578 7.308 -19.785 1.00 86.00 90 ASP A N 1
ATOM 721 C CA . ASP A 1 90 ? 8.300 7.512 -20.466 1.00 86.00 90 ASP A CA 1
ATOM 722 C C . ASP A 1 90 ? 7.748 8.918 -20.231 1.00 86.00 90 ASP A C 1
ATOM 724 O O . ASP A 1 90 ? 7.411 9.618 -21.192 1.00 86.00 90 ASP A O 1
ATOM 728 N N . TRP A 1 91 ? 7.783 9.403 -18.986 1.00 86.06 91 TRP A N 1
ATOM 729 C CA . TRP A 1 91 ? 7.472 10.801 -18.681 1.00 86.06 91 TRP A CA 1
ATOM 730 C C . TRP A 1 91 ? 8.406 11.760 -19.421 1.00 86.06 91 TRP A C 1
ATOM 732 O O . TRP A 1 91 ? 7.937 12.698 -20.066 1.00 86.06 91 TRP A O 1
ATOM 742 N N . TYR A 1 92 ? 9.718 11.505 -19.424 1.00 83.12 92 TYR A N 1
ATOM 743 C CA . TYR A 1 92 ? 10.668 12.331 -20.175 1.00 83.12 92 TYR A CA 1
ATOM 744 C C . TYR A 1 92 ? 10.341 12.385 -21.679 1.00 83.12 92 TYR A C 1
ATOM 746 O O . TYR A 1 92 ? 10.364 13.462 -22.280 1.00 83.12 92 TYR A O 1
ATOM 754 N N . ASN A 1 93 ? 9.993 11.245 -22.277 1.00 88.94 93 ASN A N 1
ATOM 755 C CA . ASN A 1 93 ? 9.639 11.137 -23.692 1.00 88.94 93 ASN A CA 1
ATOM 756 C C . ASN A 1 93 ? 8.281 11.775 -24.016 1.00 88.94 93 ASN A C 1
ATOM 758 O O . ASN A 1 93 ? 8.095 12.268 -25.130 1.0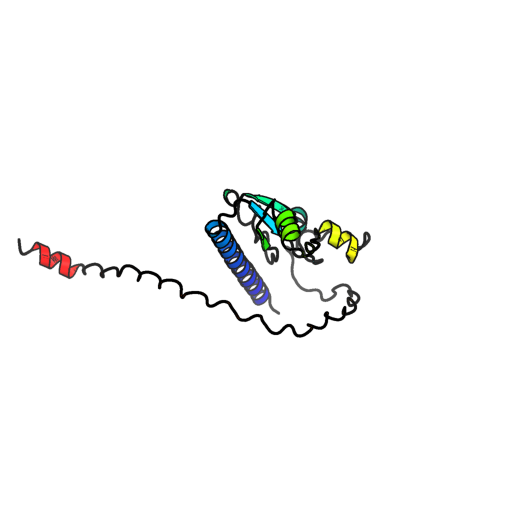0 88.94 93 ASN A O 1
ATOM 762 N N . SER A 1 94 ? 7.351 11.809 -23.057 1.00 87.31 94 SER A N 1
ATOM 763 C CA . SER A 1 94 ? 6.047 12.468 -23.208 1.00 87.31 94 SER A CA 1
ATOM 764 C C . SER A 1 94 ? 6.161 13.993 -23.361 1.00 87.31 94 SER A C 1
ATOM 766 O O . SER A 1 94 ? 5.284 14.632 -23.939 1.00 87.31 94 SER A O 1
ATOM 768 N N . GLY A 1 95 ? 7.256 14.585 -22.866 1.00 86.44 95 GLY A N 1
ATOM 769 C CA . GLY A 1 95 ? 7.450 16.034 -22.810 1.00 86.44 95 GLY A CA 1
ATOM 770 C C . GLY A 1 95 ? 6.746 16.715 -21.631 1.00 86.44 95 GLY A C 1
ATOM 771 O O . GLY A 1 95 ? 6.895 17.929 -21.464 1.00 86.44 95 GLY A O 1
ATOM 772 N N . GLU A 1 96 ? 6.026 15.963 -20.796 1.00 82.62 96 GLU A N 1
ATOM 773 C CA . GLU A 1 96 ? 5.476 16.438 -19.529 1.00 82.62 96 GLU A CA 1
ATOM 774 C C . GLU A 1 96 ? 6.421 16.117 -18.358 1.00 82.62 96 GLU A C 1
ATOM 776 O O . GLU A 1 96 ? 7.075 15.073 -18.341 1.00 82.62 96 GLU A O 1
ATOM 781 N N . PRO A 1 97 ? 6.542 17.010 -17.359 1.00 78.94 97 PRO A N 1
ATOM 782 C CA . PRO A 1 97 ? 7.356 16.727 -16.189 1.00 78.94 97 PRO A CA 1
ATOM 783 C C . PRO A 1 97 ? 6.700 15.631 -15.346 1.00 78.94 97 PRO A C 1
ATOM 785 O O . PRO A 1 97 ? 5.522 15.734 -15.003 1.00 78.94 97 PRO A O 1
ATOM 788 N N . MET A 1 98 ? 7.493 14.637 -14.949 1.00 76.12 98 MET A N 1
ATOM 789 C CA . MET A 1 98 ? 7.048 13.593 -14.030 1.00 76.12 98 MET A CA 1
ATOM 790 C C . MET A 1 98 ? 6.461 14.211 -12.744 1.00 76.12 98 MET A C 1
ATOM 792 O O . MET A 1 98 ? 7.081 15.108 -12.152 1.00 76.12 98 MET A O 1
ATOM 796 N N . PRO A 1 99 ? 5.280 13.755 -12.289 1.00 79.12 99 PRO A N 1
ATOM 797 C CA . PRO A 1 99 ? 4.706 14.211 -11.033 1.00 79.12 99 PRO A CA 1
ATOM 798 C C . PRO A 1 99 ? 5.608 13.815 -9.859 1.00 79.12 99 PRO A C 1
ATOM 800 O O . PRO A 1 99 ? 6.068 12.684 -9.753 1.00 79.12 99 PRO A O 1
ATOM 803 N N . HIS A 1 100 ? 5.856 14.754 -8.946 1.00 76.69 100 HIS A N 1
ATOM 804 C CA . HIS A 1 100 ? 6.662 14.488 -7.756 1.00 76.69 100 HIS A CA 1
ATOM 805 C C . HIS A 1 100 ? 5.867 13.606 -6.781 1.00 76.69 100 HIS A C 1
ATOM 807 O O . HIS A 1 100 ? 4.925 14.089 -6.144 1.00 76.69 100 HIS A O 1
ATOM 813 N N . ASN A 1 101 ? 6.247 12.335 -6.645 1.00 79.31 101 ASN A N 1
ATOM 814 C CA . ASN A 1 101 ? 5.765 11.479 -5.562 1.00 79.31 101 ASN A CA 1
ATOM 815 C C . ASN A 1 101 ? 6.476 11.842 -4.247 1.00 79.31 101 ASN A C 1
ATOM 817 O O . ASN A 1 101 ? 7.462 12.576 -4.232 1.00 79.31 101 ASN A O 1
ATOM 821 N N . MET A 1 102 ? 5.924 11.433 -3.113 1.00 83.94 102 MET A N 1
ATOM 822 C CA . MET A 1 102 ? 6.586 11.613 -1.827 1.00 83.94 102 MET A CA 1
ATOM 823 C C . MET A 1 102 ? 6.301 10.406 -0.957 1.00 83.94 102 MET A C 1
ATOM 825 O O . MET A 1 102 ? 5.157 9.953 -0.900 1.00 83.94 102 MET A O 1
ATOM 829 N N . THR A 1 103 ? 7.329 9.925 -0.276 1.00 87.81 103 THR A N 1
ATOM 830 C CA . THR A 1 103 ? 7.188 8.851 0.702 1.00 87.81 103 THR A CA 1
ATOM 831 C C . THR A 1 103 ? 6.525 9.369 1.978 1.00 87.81 103 THR A C 1
ATOM 833 O O . THR A 1 103 ? 6.472 10.576 2.258 1.00 87.81 103 THR A O 1
ATOM 836 N N . TYR A 1 104 ? 6.028 8.448 2.795 1.00 83.12 104 TYR A N 1
ATOM 837 C CA . TYR A 1 104 ? 5.416 8.747 4.076 1.00 83.12 104 TYR A CA 1
ATOM 838 C C . TYR A 1 104 ? 6.389 9.454 5.018 1.00 83.12 104 TYR A C 1
ATOM 840 O O . TYR A 1 104 ? 5.993 10.388 5.718 1.00 83.12 104 TYR A O 1
ATOM 848 N N . GLU A 1 105 ? 7.658 9.050 5.024 1.00 82.94 105 GLU A N 1
ATOM 849 C CA . GLU A 1 105 ? 8.694 9.680 5.843 1.00 82.94 105 GLU A CA 1
ATOM 850 C C . GLU A 1 105 ? 8.868 11.157 5.468 1.00 82.94 105 GLU A C 1
ATOM 852 O O . GLU A 1 105 ? 8.757 12.036 6.327 1.00 82.94 105 GLU A O 1
ATOM 857 N N . GLU A 1 106 ? 9.015 11.445 4.175 1.00 84.19 106 GLU A N 1
ATOM 858 C CA . GLU A 1 106 ? 9.140 12.810 3.652 1.00 84.19 106 GLU A CA 1
ATOM 859 C C . GLU A 1 106 ? 7.879 13.645 3.919 1.00 84.19 106 GLU A C 1
ATOM 861 O O . GLU A 1 106 ? 7.949 14.836 4.244 1.00 84.19 106 GLU A O 1
ATOM 866 N N . TRP A 1 107 ? 6.698 13.028 3.818 1.00 87.94 107 TRP A N 1
ATOM 867 C CA . TRP A 1 107 ? 5.433 13.674 4.155 1.00 87.94 107 TRP A CA 1
ATOM 868 C C . TRP A 1 107 ? 5.356 14.029 5.638 1.00 87.94 107 TRP A C 1
ATOM 870 O O . TRP A 1 107 ? 5.006 15.162 5.989 1.00 87.94 107 TRP A O 1
ATOM 880 N N . LYS A 1 108 ? 5.732 13.092 6.511 1.00 83.06 108 LYS A N 1
ATOM 881 C CA . LYS A 1 108 ? 5.729 13.279 7.962 1.00 83.06 108 LYS A CA 1
ATOM 882 C C . LYS A 1 108 ? 6.656 14.426 8.357 1.00 83.06 108 LYS A C 1
ATOM 884 O O . LYS A 1 108 ? 6.246 15.301 9.121 1.00 83.06 108 LYS A O 1
ATOM 889 N N . GLU A 1 109 ? 7.858 14.484 7.786 1.00 85.44 109 GLU A N 1
ATOM 890 C CA . GLU A 1 109 ? 8.801 15.579 8.033 1.00 85.44 109 GLU A CA 1
ATOM 891 C C . GLU A 1 109 ? 8.257 16.939 7.580 1.00 85.44 109 GLU A C 1
ATOM 893 O O . GLU A 1 109 ? 8.393 17.935 8.295 1.00 85.44 109 GLU A O 1
ATOM 898 N N . LYS A 1 110 ? 7.605 16.986 6.414 1.00 85.25 110 LYS A N 1
ATOM 899 C CA . LYS A 1 110 ? 7.098 18.231 5.828 1.00 85.25 110 LYS A CA 1
ATOM 900 C C . LYS A 1 110 ? 5.866 18.787 6.543 1.00 85.25 110 LYS A C 1
ATOM 902 O O . LYS A 1 110 ? 5.714 20.009 6.610 1.00 85.25 110 LYS A O 1
ATOM 907 N N . TYR A 1 111 ? 4.973 17.924 7.028 1.00 80.69 111 TYR A N 1
ATOM 908 C CA . TYR A 1 111 ? 3.632 18.338 7.459 1.00 80.69 111 TYR A CA 1
ATOM 909 C C . TYR A 1 111 ? 3.323 18.117 8.942 1.00 80.69 111 TYR A C 1
ATOM 911 O O . TYR A 1 111 ? 2.472 18.833 9.470 1.00 80.69 111 TYR A O 1
ATOM 919 N N . VAL A 1 112 ? 3.984 17.173 9.617 1.00 76.50 112 VAL A N 1
ATOM 920 C CA . VAL A 1 112 ? 3.692 16.834 11.024 1.00 76.50 112 VAL A CA 1
ATOM 921 C C . VAL A 1 112 ? 4.711 17.460 11.985 1.00 76.50 112 VAL A C 1
ATOM 923 O O . VAL A 1 112 ? 4.368 17.783 13.115 1.00 76.50 112 VAL A O 1
ATOM 926 N N . GLY A 1 113 ? 5.931 17.762 11.528 1.00 61.34 113 GLY A N 1
ATOM 927 C CA . GLY A 1 113 ? 6.979 18.323 12.386 1.00 61.34 113 GLY A CA 1
ATOM 928 C C . GLY A 1 113 ? 7.529 17.301 13.395 1.00 61.34 113 GLY A C 1
ATOM 929 O O . GLY A 1 113 ? 6.921 16.272 13.674 1.00 61.34 113 GLY A O 1
ATOM 930 N N . LYS A 1 114 ? 8.729 17.559 13.928 1.00 54.50 114 LYS A N 1
ATOM 931 C CA . LYS A 1 114 ? 9.481 16.605 14.772 1.00 54.50 114 LYS A CA 1
ATOM 932 C C . LYS A 1 114 ? 8.894 16.380 16.178 1.00 54.50 114 LYS A C 1
ATOM 934 O O . LYS A 1 114 ? 9.309 15.434 16.839 1.00 54.50 114 LYS A O 1
ATOM 939 N N . ASP A 1 115 ? 7.957 17.218 16.623 1.00 45.44 115 ASP A N 1
ATOM 940 C CA . ASP A 1 115 ? 7.501 17.274 18.022 1.00 45.44 115 ASP A CA 1
ATOM 941 C C . ASP A 1 115 ? 6.197 16.503 18.315 1.00 45.44 115 ASP A C 1
ATOM 943 O O . ASP A 1 115 ? 5.866 16.303 19.480 1.00 45.44 115 ASP A O 1
ATOM 947 N N . ASP A 1 116 ? 5.485 16.010 17.295 1.00 51.00 116 ASP A N 1
ATOM 948 C CA . ASP A 1 116 ? 4.248 15.227 17.458 1.00 51.00 116 ASP A CA 1
ATOM 949 C C . ASP A 1 116 ? 4.513 13.712 17.309 1.00 51.00 116 ASP A C 1
ATOM 951 O O . ASP A 1 116 ? 3.843 13.000 16.555 1.00 51.00 116 ASP A O 1
ATOM 955 N N . VAL A 1 117 ? 5.518 13.194 18.028 1.00 45.78 117 VAL A N 1
ATOM 956 C CA . VAL A 1 117 ? 5.710 11.742 18.199 1.00 45.78 117 VAL A CA 1
ATOM 957 C C . VAL A 1 117 ? 4.633 11.228 19.152 1.00 45.78 117 VAL A C 1
ATOM 959 O O . VAL A 1 117 ? 4.823 11.149 20.364 1.00 45.78 117 VAL A O 1
ATOM 962 N N . VAL A 1 118 ? 3.473 10.898 18.594 1.00 49.94 118 VAL A N 1
ATOM 963 C CA . VAL A 1 118 ? 2.539 9.972 19.229 1.00 49.94 118 VAL A CA 1
ATOM 964 C C . VAL A 1 118 ? 2.874 8.598 18.662 1.00 49.94 118 VAL A C 1
ATOM 966 O O . VAL A 1 118 ? 2.437 8.245 17.569 1.00 49.94 118 VAL A O 1
ATOM 969 N N . ASP A 1 119 ? 3.718 7.856 19.379 1.00 43.25 119 ASP A N 1
ATOM 970 C CA . ASP A 1 119 ? 3.744 6.396 19.288 1.00 43.25 119 ASP A CA 1
ATOM 971 C C . ASP A 1 119 ? 2.334 5.927 19.654 1.00 43.25 119 ASP A C 1
ATOM 973 O O . ASP A 1 119 ? 2.002 5.845 20.835 1.00 43.25 119 ASP A O 1
ATOM 977 N N . ASP A 1 120 ? 1.476 5.734 18.650 1.00 45.12 120 ASP A N 1
ATOM 978 C CA . ASP A 1 120 ? 0.191 5.063 18.811 1.00 45.12 120 ASP A CA 1
ATOM 979 C C . ASP A 1 120 ? 0.505 3.570 18.974 1.00 45.12 120 ASP A C 1
ATOM 981 O O . ASP A 1 120 ? 0.864 2.899 17.997 1.00 45.12 120 ASP A O 1
ATOM 985 N N . PRO A 1 121 ? 0.490 3.035 20.207 1.00 42.72 121 PRO A N 1
ATOM 986 C CA . PRO A 1 121 ? 0.829 1.651 20.434 1.00 42.72 121 PRO A CA 1
ATOM 987 C C . PRO A 1 121 ? -0.418 0.849 20.086 1.00 42.72 121 PRO A C 1
ATOM 989 O O . PRO A 1 121 ? -1.241 0.630 20.962 1.00 42.72 121 PRO A O 1
ATOM 992 N N . GLY A 1 122 ? -0.559 0.474 18.812 1.00 42.50 122 GLY A N 1
ATOM 993 C CA . GLY A 1 122 ? -1.550 -0.475 18.299 1.00 42.50 122 GLY A CA 1
ATOM 994 C C . GLY A 1 122 ? -2.951 -0.331 18.901 1.00 42.50 122 GLY A C 1
ATOM 995 O O . GLY A 1 122 ? -3.231 -0.906 19.950 1.00 42.50 122 GLY A O 1
ATOM 996 N N . ASP A 1 123 ? -3.845 0.379 18.210 1.00 41.78 123 ASP A N 1
ATOM 997 C CA . ASP A 1 123 ? -5.263 0.520 18.570 1.00 41.78 123 ASP A CA 1
ATOM 998 C C . ASP A 1 123 ? -6.007 -0.842 18.551 1.00 41.78 123 ASP A C 1
ATOM 1000 O O . ASP A 1 123 ? -6.724 -1.200 17.617 1.00 41.78 123 ASP A O 1
ATOM 1004 N N . ASP A 1 124 ? -5.800 -1.622 19.614 1.00 47.94 124 ASP A N 1
ATOM 1005 C CA . ASP A 1 124 ? -6.563 -2.803 20.027 1.00 47.94 124 ASP A CA 1
ATOM 1006 C C . ASP A 1 124 ? -7.507 -2.473 21.207 1.00 47.94 124 ASP A C 1
ATOM 1008 O O . ASP A 1 124 ? -8.049 -3.376 21.849 1.00 47.94 124 ASP A O 1
ATOM 1012 N N . GLN A 1 125 ? -7.763 -1.191 21.520 1.00 36.22 125 GLN A N 1
ATOM 1013 C CA . GLN A 1 125 ? -8.705 -0.806 22.584 1.00 36.22 125 GLN A CA 1
ATOM 1014 C C . GLN A 1 125 ? -9.561 0.432 22.254 1.00 36.22 125 GLN A C 1
ATOM 1016 O O . GLN A 1 125 ? -9.172 1.567 22.498 1.00 36.22 125 GLN A O 1
ATOM 1021 N N . ASP A 1 126 ? -10.813 0.196 21.848 1.00 36.62 126 ASP A N 1
ATOM 1022 C CA . ASP A 1 126 ? -11.935 1.136 22.029 1.00 36.62 126 ASP A CA 1
ATOM 1023 C C . ASP A 1 126 ? -12.704 0.708 23.298 1.00 36.62 126 ASP A C 1
ATOM 1025 O O . ASP A 1 126 ? -13.015 -0.481 23.436 1.00 36.62 126 ASP A O 1
ATOM 1029 N N . PRO A 1 127 ? -13.027 1.619 24.242 1.00 48.12 127 PRO A N 1
ATOM 1030 C CA . PRO A 1 127 ? -14.211 2.454 24.056 1.00 48.12 127 PRO A CA 1
ATOM 1031 C C . PRO A 1 127 ? -14.084 3.900 24.568 1.00 48.12 127 PRO A C 1
A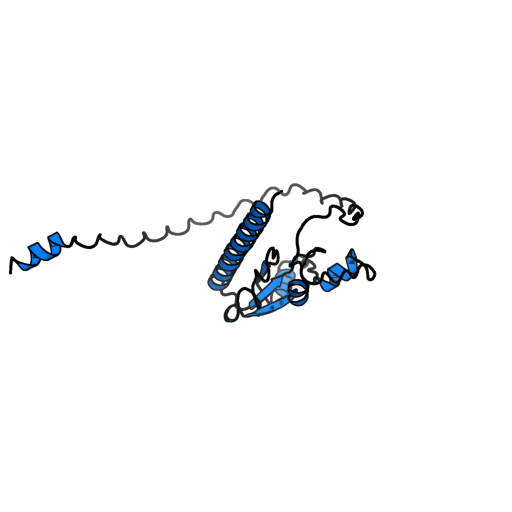TOM 1033 O O . PRO A 1 127 ? -13.927 4.152 25.756 1.00 48.12 127 PRO A O 1
ATOM 1036 N N . GLY A 1 128 ? -14.328 4.858 23.673 1.00 37.28 128 GLY A N 1
ATOM 1037 C CA . GLY A 1 128 ? -15.015 6.117 23.994 1.00 37.28 128 GLY A CA 1
ATOM 1038 C C . GLY A 1 128 ? -14.330 7.099 24.958 1.00 37.28 128 GLY A C 1
ATOM 1039 O O . GLY A 1 128 ? -14.648 7.154 26.140 1.00 37.28 128 GLY A O 1
ATOM 1040 N N . SER A 1 129 ? -13.558 8.035 24.404 1.00 31.22 129 SER A N 1
ATOM 1041 C CA . SER A 1 129 ? -13.384 9.367 24.993 1.00 31.22 129 SER A CA 1
ATOM 1042 C C . SER A 1 129 ? -13.251 10.403 23.885 1.00 31.22 129 SER A C 1
ATOM 1044 O O . SER A 1 129 ? -12.323 10.401 23.079 1.00 31.22 129 SER A O 1
ATOM 1046 N N . SER A 1 130 ? -14.244 11.279 23.817 1.00 45.12 130 SER A N 1
ATOM 1047 C CA . SER A 1 130 ? -14.257 12.453 22.966 1.00 45.12 130 SER A CA 1
ATOM 1048 C C . SER A 1 130 ? -13.255 13.482 23.483 1.00 45.12 130 SER A C 1
ATOM 1050 O O . SER A 1 130 ? -13.625 14.339 24.276 1.00 45.12 130 SER A O 1
ATOM 1052 N N . THR A 1 131 ? -12.021 13.436 22.996 1.00 33.25 131 THR A N 1
ATOM 1053 C CA . THR A 1 131 ? -11.160 14.624 22.885 1.00 33.25 131 THR A CA 1
ATOM 1054 C C . THR A 1 131 ? -10.027 14.309 21.917 1.00 33.25 131 THR A C 1
ATOM 1056 O O . THR A 1 131 ? -8.920 13.977 22.320 1.00 33.25 131 THR A O 1
ATOM 1059 N N . GLY A 1 132 ? -10.314 14.391 20.616 1.00 32.34 132 GLY A N 1
ATOM 1060 C CA . GLY A 1 132 ? -9.244 14.507 19.628 1.00 32.34 132 GLY A CA 1
ATOM 1061 C C . GLY A 1 132 ? -8.498 15.830 19.851 1.00 32.34 132 GLY A C 1
ATOM 1062 O O . GLY A 1 132 ? -9.152 16.839 20.159 1.00 32.34 132 GLY A O 1
ATOM 1063 N N . PRO A 1 133 ? -7.161 15.869 19.730 1.00 34.16 133 PRO A N 1
ATOM 1064 C CA . PRO A 1 133 ? -6.431 17.124 19.786 1.00 34.16 133 PRO A CA 1
ATOM 1065 C C . PRO A 1 133 ? -6.926 18.020 18.649 1.00 34.16 133 PRO A C 1
ATOM 1067 O O . PRO A 1 133 ? -7.196 17.563 17.537 1.00 34.16 133 PRO A O 1
ATOM 1070 N N . LYS A 1 134 ? -7.113 19.309 18.943 1.00 33.53 134 LYS A N 1
ATOM 1071 C CA . LYS A 1 134 ? -7.565 20.285 17.951 1.00 33.53 134 LYS A CA 1
ATOM 1072 C C . LYS A 1 134 ? -6.486 20.449 16.884 1.00 33.53 134 LYS A C 1
ATOM 1074 O O . LYS A 1 134 ? -5.587 21.272 17.033 1.00 33.53 134 LYS A O 1
ATOM 1079 N N . THR A 1 135 ? -6.597 19.697 15.796 1.00 34.47 135 THR A N 1
ATOM 1080 C CA . THR A 1 135 ? -5.827 19.950 14.581 1.00 34.47 135 THR A CA 1
ATOM 1081 C C . THR A 1 135 ? -6.207 21.340 14.083 1.00 34.47 135 THR A C 1
ATOM 1083 O O . THR A 1 135 ? -7.387 21.621 13.843 1.00 34.47 135 THR A O 1
ATOM 1086 N N . LYS A 1 136 ? -5.229 22.238 13.953 1.00 31.31 136 LYS A N 1
ATOM 1087 C CA . LYS A 1 136 ? -5.432 23.510 13.254 1.00 31.31 136 LYS A CA 1
ATOM 1088 C C . LYS A 1 136 ? -5.896 23.170 11.835 1.00 31.31 136 LYS A C 1
ATOM 1090 O O . LYS A 1 136 ? -5.255 22.357 11.177 1.00 31.31 136 LYS A O 1
ATOM 1095 N N . SER A 1 137 ? -7.021 23.740 11.393 1.00 30.20 137 SER A N 1
ATOM 1096 C CA . SER A 1 137 ? -7.488 23.602 10.010 1.00 30.20 137 SER A CA 1
ATOM 1097 C C . SER A 1 137 ? -6.329 23.869 9.058 1.00 30.20 137 SER A C 1
ATOM 1099 O O . SER A 1 137 ? -5.758 24.960 9.080 1.00 30.20 137 SER A O 1
ATOM 1101 N N . VAL A 1 138 ? -6.013 22.884 8.215 1.00 38.16 138 VAL A N 1
ATOM 1102 C CA . VAL A 1 138 ? -5.212 23.102 7.012 1.00 38.16 138 VAL A CA 1
ATOM 1103 C C . VAL A 1 138 ? -5.914 24.224 6.238 1.00 38.16 138 VAL A C 1
ATOM 1105 O O . VAL A 1 138 ? -7.103 24.078 5.930 1.00 38.16 138 VAL A O 1
ATOM 1108 N N . PRO A 1 139 ? -5.271 25.380 5.988 1.00 28.83 139 PRO A N 1
ATOM 1109 C CA . PRO A 1 139 ? -5.894 26.420 5.189 1.00 28.83 139 PRO A CA 1
ATOM 1110 C C . PRO A 1 139 ? -6.179 25.826 3.813 1.00 28.83 139 PRO A C 1
ATOM 1112 O O . PRO A 1 139 ? -5.276 25.297 3.167 1.00 28.83 139 PRO A O 1
ATOM 1115 N N . GLY A 1 140 ? -7.448 25.876 3.403 1.00 32.47 140 GLY A N 1
ATOM 1116 C CA . GLY A 1 140 ? -7.898 25.400 2.103 1.00 32.47 140 GLY A CA 1
ATOM 1117 C C . GLY A 1 140 ? -7.082 26.065 1.003 1.00 32.47 140 GLY A C 1
ATOM 1118 O O . GLY A 1 140 ? -7.333 27.215 0.637 1.00 32.47 140 GLY A O 1
ATOM 1119 N N . GLY A 1 141 ? -6.088 25.337 0.494 1.00 28.56 141 GLY A N 1
ATOM 1120 C CA . GLY A 1 141 ? -5.417 25.679 -0.743 1.00 28.56 141 GLY A CA 1
ATOM 1121 C C . GLY A 1 141 ? -6.495 25.777 -1.808 1.00 28.56 141 GLY A C 1
ATOM 1122 O O . GLY A 1 141 ? -7.310 24.865 -1.955 1.00 28.56 141 GLY A O 1
ATOM 1123 N N . LYS A 1 142 ? -6.563 26.923 -2.493 1.00 29.02 142 LYS A N 1
ATOM 1124 C CA . LYS A 1 142 ? -7.468 27.100 -3.628 1.00 29.02 142 LYS A CA 1
ATOM 1125 C C . LYS A 1 142 ? -7.263 25.910 -4.551 1.00 29.02 142 LYS A C 1
ATOM 1127 O O . LYS A 1 142 ? -6.153 25.717 -5.041 1.00 29.02 142 LYS A O 1
ATOM 1132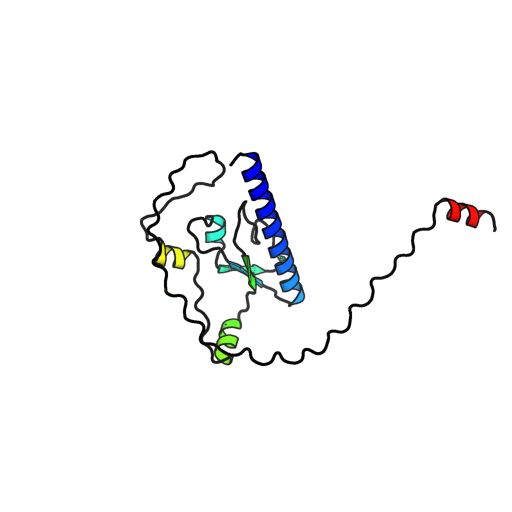 N N . GLN A 1 143 ? -8.326 25.143 -4.775 1.00 33.16 143 GLN A N 1
ATOM 1133 C CA . GLN A 1 143 ? -8.305 24.148 -5.832 1.00 33.16 143 GLN A CA 1
ATOM 1134 C C . GLN A 1 143 ? -7.895 24.873 -7.119 1.00 33.16 143 GLN A C 1
ATOM 1136 O O . GLN A 1 143 ? -8.431 25.963 -7.384 1.00 33.16 143 GLN A O 1
ATOM 1141 N N . PRO A 1 144 ? -6.902 24.364 -7.867 1.00 35.41 144 PRO A N 1
ATOM 1142 C CA . PRO A 1 144 ? -6.554 24.953 -9.144 1.00 35.41 144 PRO A CA 1
ATOM 1143 C C . PRO A 1 144 ? -7.831 24.976 -9.979 1.00 35.41 144 PRO A C 1
ATOM 1145 O O . PRO A 1 144 ? -8.562 23.989 -10.064 1.00 35.41 144 PRO A O 1
ATOM 1148 N N . LYS A 1 145 ? -8.168 26.152 -10.510 1.00 31.31 145 LYS A N 1
ATOM 1149 C CA . LYS A 1 145 ? -9.340 26.288 -11.367 1.00 31.31 145 LYS A CA 1
ATOM 1150 C C . LYS A 1 145 ? -9.087 25.393 -12.572 1.00 31.31 145 LYS A C 1
ATOM 1152 O O . LYS A 1 145 ? -8.136 25.658 -13.301 1.00 31.31 145 LYS A O 1
ATOM 1157 N N . LEU A 1 146 ? -9.917 24.366 -12.752 1.00 36.16 146 LEU A N 1
ATOM 1158 C CA . LEU A 1 146 ? -9.997 23.609 -13.996 1.00 36.16 146 LEU A CA 1
ATOM 1159 C C . LEU A 1 146 ? -10.229 24.620 -15.120 1.00 36.16 146 LEU A C 1
ATOM 1161 O O . LEU A 1 146 ? -11.323 25.163 -15.284 1.00 36.16 146 LEU A O 1
ATOM 1165 N N . VAL A 1 147 ? -9.156 24.949 -15.833 1.00 37.75 147 VAL A N 1
ATOM 1166 C CA . VAL A 1 147 ? -9.240 25.671 -17.093 1.00 37.75 147 VAL A CA 1
ATOM 1167 C C . VAL A 1 147 ? -9.929 24.692 -18.028 1.00 37.75 147 VAL A C 1
ATOM 1169 O O . VAL A 1 147 ? -9.472 23.562 -18.163 1.00 37.75 147 VAL A O 1
ATOM 1172 N N . GLY A 1 148 ? -11.083 25.083 -18.566 1.00 38.34 148 GLY A N 1
ATOM 1173 C CA . GLY A 1 148 ? -11.915 24.220 -19.394 1.00 38.34 148 GLY A CA 1
ATOM 1174 C C . GLY A 1 148 ? -11.182 23.782 -20.657 1.00 38.34 148 GLY A C 1
ATOM 1175 O O . GLY A 1 148 ? -11.316 24.420 -21.698 1.00 38.34 148 GLY A O 1
ATOM 1176 N N . ALA A 1 149 ? -10.430 22.692 -20.564 1.00 39.09 149 ALA A N 1
ATOM 1177 C CA . ALA A 1 149 ? -10.088 21.873 -21.704 1.00 39.09 149 ALA A CA 1
ATOM 1178 C C . ALA A 1 149 ? -11.376 21.147 -22.096 1.00 39.09 149 ALA A C 1
ATOM 1180 O O . ALA A 1 149 ? -11.972 20.423 -21.295 1.00 39.09 149 ALA A O 1
ATOM 1181 N N . LYS A 1 150 ? -11.869 21.424 -23.305 1.00 36.59 150 LYS A N 1
ATOM 1182 C CA . LYS A 1 150 ? -12.890 20.566 -23.903 1.00 36.59 150 LYS A CA 1
ATOM 1183 C C . LYS A 1 150 ? -12.274 19.167 -23.987 1.00 36.59 150 LYS A C 1
ATOM 1185 O O . LYS A 1 150 ? -11.119 19.097 -24.395 1.00 36.59 150 LYS A O 1
ATOM 1190 N N . PRO A 1 151 ? -12.993 18.106 -23.588 1.00 43.25 151 PRO A N 1
ATOM 1191 C CA . PRO A 1 151 ? -12.474 16.759 -23.744 1.00 43.25 151 PRO A CA 1
ATOM 1192 C C . PRO A 1 151 ? -12.142 16.557 -25.221 1.00 43.25 151 PRO A C 1
ATOM 1194 O O . PRO A 1 151 ? -12.969 16.866 -26.087 1.00 43.25 151 PRO A O 1
ATOM 1197 N N . ASP A 1 152 ? -10.923 16.102 -25.491 1.00 44.31 152 ASP A N 1
ATOM 1198 C CA . ASP A 1 152 ? -10.548 15.647 -26.821 1.00 44.31 152 ASP A CA 1
ATOM 1199 C C . ASP A 1 152 ? -11.553 14.575 -27.271 1.00 44.31 152 ASP A C 1
ATOM 1201 O O . ASP A 1 152 ? -12.067 13.823 -26.430 1.00 44.31 152 ASP A O 1
ATOM 1205 N N . PRO A 1 153 ? -11.920 14.532 -28.565 1.00 44.66 153 PRO A N 1
ATOM 1206 C CA . PRO A 1 153 ? -12.840 13.520 -29.054 1.00 44.66 153 PRO A CA 1
ATOM 1207 C C . PRO A 1 153 ? -12.262 12.147 -28.721 1.00 44.66 153 PRO A C 1
ATOM 1209 O O . PRO A 1 153 ? -11.139 11.828 -29.112 1.00 44.66 153 PRO A O 1
ATOM 1212 N N . VAL A 1 154 ? -13.035 11.370 -27.962 1.00 49.88 154 VAL A N 1
ATOM 1213 C CA . VAL A 1 154 ? -12.709 9.984 -27.629 1.00 49.88 154 VAL A CA 1
ATOM 1214 C C . VAL A 1 154 ? -12.415 9.277 -28.955 1.00 49.88 154 VAL A C 1
ATOM 1216 O O . VAL A 1 154 ? -13.268 9.347 -29.845 1.00 49.88 154 VAL A O 1
ATOM 1219 N N . PRO A 1 155 ? -11.228 8.676 -29.146 1.00 51.78 155 PRO A N 1
ATOM 1220 C CA . PRO A 1 155 ? -10.968 7.915 -30.357 1.00 51.78 155 PRO A CA 1
ATOM 1221 C C . PRO A 1 155 ? -12.014 6.804 -30.451 1.00 51.78 155 PRO A C 1
ATOM 1223 O O . PRO A 1 155 ? -12.358 6.205 -29.430 1.00 51.78 155 PRO A O 1
ATOM 1226 N N . ASP A 1 156 ? -12.544 6.565 -31.651 1.00 48.00 156 ASP A N 1
ATOM 1227 C CA . ASP A 1 156 ? -13.488 5.480 -31.903 1.00 48.00 156 ASP A CA 1
ATOM 1228 C C . ASP A 1 156 ? -12.805 4.151 -31.548 1.00 48.00 156 ASP A C 1
ATOM 1230 O O . ASP A 1 156 ? -12.034 3.593 -32.328 1.00 48.00 156 ASP A O 1
ATOM 1234 N N . VAL A 1 157 ? -13.039 3.682 -30.322 1.00 55.56 157 VAL A N 1
ATOM 1235 C CA . VAL A 1 157 ? -12.647 2.351 -29.872 1.00 55.56 157 VAL A CA 1
ATOM 1236 C C . VAL A 1 157 ? -13.482 1.388 -30.699 1.00 55.56 157 VAL A C 1
ATOM 1238 O O . VAL A 1 157 ? -14.707 1.345 -30.558 1.00 55.56 157 VAL A O 1
ATOM 1241 N N . GLU A 1 158 ? -12.829 0.665 -31.611 1.00 64.25 158 GLU A N 1
ATOM 1242 C CA . GLU A 1 158 ? -13.471 -0.441 -32.311 1.00 64.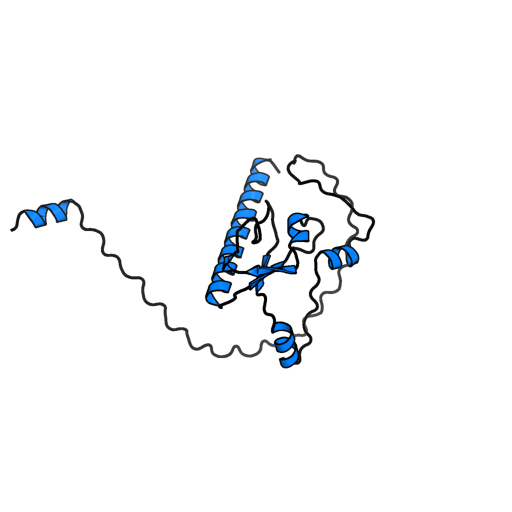25 158 GLU A CA 1
ATOM 1243 C C . GLU A 1 158 ? -14.108 -1.359 -31.257 1.00 64.25 158 GLU A C 1
ATOM 1245 O O . GLU A 1 158 ? -13.448 -1.679 -30.264 1.00 64.25 158 GLU A O 1
ATOM 1250 N N . PRO A 1 159 ? -15.393 -1.732 -31.404 1.00 62.53 159 PRO A N 1
ATOM 1251 C CA . PRO A 1 159 ? -16.069 -2.530 -30.396 1.00 62.53 159 PRO A CA 1
ATOM 1252 C C . PRO A 1 159 ? -15.293 -3.830 -30.199 1.00 62.53 159 PRO A C 1
ATOM 1254 O O . PRO A 1 159 ? -15.086 -4.582 -31.155 1.00 62.53 159 PRO A O 1
ATOM 1257 N N . GLU A 1 160 ? -14.854 -4.070 -28.963 1.00 67.56 160 GLU A N 1
ATOM 1258 C CA . GLU A 1 160 ? -14.228 -5.334 -28.592 1.00 67.56 160 GLU A CA 1
ATOM 1259 C C . GLU A 1 160 ? -15.135 -6.492 -29.039 1.00 67.56 160 GLU A C 1
ATOM 1261 O O . GLU A 1 160 ? -16.362 -6.398 -28.896 1.00 67.56 160 GLU A O 1
ATOM 1266 N N . PRO A 1 161 ? -14.573 -7.571 -29.616 1.00 68.75 161 PRO A N 1
ATOM 1267 C CA . PRO A 1 161 ? -15.374 -8.716 -30.013 1.00 68.75 161 PRO A CA 1
ATOM 1268 C C . PRO A 1 161 ? -16.115 -9.246 -28.785 1.00 68.75 161 PRO A C 1
ATOM 1270 O O . PRO A 1 161 ? -15.502 -9.465 -27.738 1.00 68.75 161 PRO A O 1
ATOM 1273 N N . GLU A 1 162 ? -17.434 -9.421 -28.911 1.00 71.56 162 GLU A N 1
ATOM 1274 C CA . GLU A 1 162 ? -18.267 -9.885 -27.803 1.00 71.56 162 GLU A CA 1
ATOM 1275 C C . GLU A 1 162 ? -17.668 -11.157 -27.183 1.00 71.56 162 GLU A C 1
ATOM 1277 O O . GLU A 1 162 ? -17.239 -12.054 -27.920 1.00 71.56 162 GLU A O 1
ATOM 1282 N N . PRO A 1 163 ? -17.622 -11.251 -25.840 1.00 70.38 163 PRO A N 1
ATOM 1283 C CA . PRO A 1 163 ? -17.071 -12.421 -25.179 1.00 70.38 163 PRO A CA 1
ATOM 1284 C C . PRO A 1 163 ? -17.847 -13.660 -25.623 1.00 70.38 163 PRO A C 1
ATOM 1286 O O . PRO A 1 163 ? -19.082 -13.654 -25.642 1.00 70.38 163 PRO A O 1
ATOM 1289 N N . GLU A 1 164 ? -17.123 -14.727 -25.972 1.00 75.62 164 GLU A N 1
ATOM 1290 C CA . GLU A 1 164 ? -17.749 -15.989 -26.361 1.00 75.62 164 GLU A CA 1
ATOM 1291 C C . GLU A 1 164 ? -18.765 -16.427 -25.291 1.00 75.62 164 GLU A C 1
ATOM 1293 O O . GLU A 1 164 ? -18.483 -16.331 -24.088 1.00 75.62 164 GLU A O 1
ATOM 1298 N N . PRO A 1 165 ? -19.962 -16.898 -25.695 1.00 74.38 165 PRO A N 1
ATOM 1299 C CA . PRO A 1 165 ? -20.987 -17.281 -24.742 1.00 74.38 165 PRO A CA 1
ATOM 1300 C C . PRO A 1 165 ? -20.456 -18.402 -23.850 1.00 74.38 165 PRO A C 1
ATOM 1302 O O . PRO A 1 165 ? -19.914 -19.398 -24.335 1.00 74.38 165 PRO A O 1
ATOM 1305 N N . ALA A 1 166 ? -20.636 -18.244 -22.537 1.00 70.25 166 ALA A N 1
ATOM 1306 C CA . ALA A 1 166 ? -20.255 -19.260 -21.567 1.00 70.25 166 ALA A CA 1
ATOM 1307 C C . ALA A 1 166 ? -20.823 -20.634 -21.981 1.00 70.25 166 ALA A C 1
ATOM 1309 O O . ALA A 1 166 ? -21.981 -20.710 -22.411 1.00 70.25 166 ALA A O 1
ATOM 1310 N N . PRO A 1 167 ? -20.045 -21.727 -21.850 1.00 68.94 167 PRO A N 1
ATOM 1311 C CA . PRO A 1 167 ? -20.510 -23.052 -22.227 1.00 68.94 167 PRO A CA 1
ATOM 1312 C C . PRO A 1 167 ? -21.775 -23.393 -21.439 1.00 68.94 167 PRO A C 1
ATOM 1314 O O . PRO A 1 167 ? -21.786 -23.397 -20.205 1.00 68.94 167 PRO A O 1
ATOM 1317 N N . VAL A 1 168 ? -22.857 -23.670 -22.166 1.00 68.44 168 VAL A N 1
ATOM 1318 C CA . VAL A 1 168 ? -24.126 -24.096 -21.579 1.00 68.44 168 VAL A CA 1
ATOM 1319 C C . VAL A 1 168 ? -23.922 -25.502 -21.022 1.00 68.44 168 VAL A C 1
ATOM 1321 O O . VAL A 1 168 ? -23.858 -26.475 -21.770 1.00 68.44 168 VAL A O 1
ATOM 1324 N N . PHE A 1 169 ? -23.782 -25.616 -19.703 1.00 59.06 169 PHE A N 1
ATOM 1325 C CA . PHE A 1 169 ? -23.771 -26.913 -19.037 1.00 59.06 169 PHE A CA 1
ATOM 1326 C C . PHE A 1 169 ? -25.168 -27.526 -19.133 1.00 59.06 169 PHE A C 1
ATOM 1328 O O . PHE A 1 169 ? -26.126 -27.006 -18.556 1.00 59.06 169 PHE A O 1
ATOM 1335 N N . GLU A 1 170 ? -25.287 -28.633 -19.867 1.00 69.50 170 GLU A N 1
ATOM 1336 C CA . GLU A 1 170 ? -26.513 -29.425 -19.873 1.00 69.50 170 GLU A CA 1
ATOM 1337 C C . GLU A 1 170 ? -26.828 -29.884 -18.439 1.00 69.50 170 GLU A C 1
ATOM 1339 O O . GLU A 1 170 ? -25.924 -30.334 -17.721 1.00 69.50 170 GLU A O 1
ATOM 1344 N N . PRO A 1 171 ? -28.091 -29.786 -17.986 1.00 66.94 171 PRO A N 1
ATOM 1345 C CA . PRO A 1 171 ? -28.459 -30.272 -16.668 1.00 66.94 171 PRO A CA 1
ATOM 1346 C C . PRO A 1 171 ? -28.152 -31.769 -16.583 1.00 66.94 171 PRO A C 1
ATOM 1348 O O . PRO A 1 171 ? -28.516 -32.551 -17.464 1.00 66.94 171 PRO A O 1
ATOM 1351 N N . ALA A 1 172 ? -27.475 -32.177 -15.508 1.00 69.88 172 ALA A N 1
ATOM 1352 C CA . ALA A 1 172 ? -27.218 -33.584 -15.244 1.00 69.88 172 ALA A CA 1
ATOM 1353 C C . ALA A 1 172 ? -28.545 -34.360 -15.280 1.00 69.88 172 ALA A C 1
ATOM 1355 O O . ALA A 1 172 ? -29.503 -33.982 -14.601 1.00 69.88 172 ALA A O 1
ATOM 1356 N N . LYS A 1 173 ? -28.591 -35.442 -16.074 1.00 70.75 173 LYS A N 1
ATOM 1357 C CA . LYS A 1 173 ? -29.760 -36.329 -16.169 1.00 70.75 173 LYS A CA 1
ATOM 1358 C C . LYS A 1 173 ? -30.235 -36.690 -14.771 1.00 70.75 173 LYS A C 1
ATOM 1360 O O . LYS A 1 173 ? -29.437 -37.082 -13.913 1.00 70.75 173 LYS A O 1
ATOM 1365 N N . THR A 1 174 ? -31.536 -36.582 -14.547 1.00 69.31 174 THR A N 1
ATOM 1366 C CA . THR A 1 174 ? -32.116 -36.968 -13.267 1.00 69.31 174 THR A CA 1
ATOM 1367 C C . THR A 1 174 ? -31.854 -38.457 -13.017 1.00 69.31 174 THR A C 1
ATOM 1369 O O . THR A 1 174 ? -31.750 -39.276 -13.937 1.00 69.31 174 THR A O 1
ATOM 1372 N N . ARG A 1 175 ? -31.739 -38.843 -11.742 1.00 59.75 175 ARG A N 1
ATOM 1373 C CA . ARG A 1 175 ? -31.478 -40.235 -11.327 1.00 59.75 175 ARG A CA 1
ATOM 1374 C C . ARG A 1 175 ? -32.509 -41.233 -11.885 1.00 59.75 175 ARG A C 1
ATOM 1376 O O . ARG A 1 175 ? -32.218 -42.425 -11.985 1.00 59.75 175 ARG A O 1
ATOM 1383 N N . GLU A 1 176 ? -33.697 -40.756 -12.242 1.00 60.94 176 GLU A N 1
ATOM 1384 C CA . GLU A 1 176 ? -34.775 -41.543 -12.840 1.00 60.94 176 GLU A CA 1
ATOM 1385 C C . GLU A 1 176 ? -34.520 -41.851 -14.327 1.00 60.94 176 GLU A C 1
ATOM 1387 O O . GLU A 1 176 ? -34.660 -42.996 -14.761 1.00 60.94 176 GLU A O 1
ATOM 1392 N N . GLU A 1 177 ? -34.008 -40.880 -15.087 1.00 61.88 177 GLU A N 1
ATOM 1393 C CA . GLU A 1 177 ? -33.645 -41.044 -16.502 1.00 61.88 177 GLU A CA 1
ATOM 1394 C C . GLU A 1 177 ? -32.441 -41.981 -16.687 1.00 61.88 177 GLU A C 1
ATOM 1396 O O . GLU A 1 177 ? -32.402 -42.779 -17.627 1.00 61.88 177 GLU A O 1
ATOM 1401 N N . ALA A 1 178 ? -31.489 -41.961 -15.747 1.00 61.28 178 ALA A N 1
ATOM 1402 C CA . ALA A 1 178 ? -30.365 -42.896 -15.734 1.00 61.28 178 ALA A CA 1
ATOM 1403 C C . ALA A 1 178 ? -30.800 -44.357 -15.478 1.00 61.28 178 ALA A C 1
ATOM 1405 O O . ALA A 1 178 ? -30.181 -45.280 -16.009 1.00 61.28 178 ALA A O 1
ATOM 1406 N N . ARG A 1 179 ? -31.882 -44.589 -14.712 1.00 59.97 179 ARG A N 1
ATOM 1407 C CA . ARG A 1 179 ? -32.423 -45.943 -14.469 1.00 59.97 179 ARG A CA 1
ATOM 1408 C C . ARG A 1 179 ? -33.185 -46.486 -15.677 1.00 59.97 179 ARG A C 1
ATOM 1410 O O . ARG A 1 179 ? -32.985 -47.645 -16.034 1.00 59.97 179 ARG A O 1
ATOM 1417 N N . ASN A 1 180 ? -33.992 -45.662 -16.347 1.00 62.44 180 ASN A N 1
ATOM 1418 C CA . ASN A 1 180 ? -34.768 -46.102 -17.514 1.00 62.44 180 ASN A CA 1
ATOM 1419 C C . ASN A 1 180 ? -33.914 -46.354 -18.771 1.00 62.44 180 ASN A C 1
ATOM 1421 O O . ASN A 1 180 ? -34.331 -47.114 -19.645 1.00 62.44 180 ASN A O 1
ATOM 1425 N N . GLY A 1 181 ? -32.707 -45.783 -18.855 1.00 59.38 181 GLY A N 1
ATOM 1426 C CA . GLY A 1 181 ? -31.740 -46.094 -19.915 1.00 59.38 181 GLY A CA 1
ATOM 1427 C C . GLY A 1 181 ? -31.045 -47.455 -19.767 1.00 59.38 181 GLY A C 1
ATOM 1428 O O . GLY A 1 181 ? -30.568 -48.001 -20.759 1.00 59.38 181 GLY A O 1
ATOM 1429 N N . PHE A 1 182 ? -31.009 -48.030 -18.559 1.00 54.88 182 PHE A N 1
ATOM 1430 C CA . PHE A 1 182 ? -30.333 -49.307 -18.291 1.00 54.88 182 PHE A CA 1
ATOM 1431 C C . PHE A 1 182 ? -31.217 -50.536 -18.576 1.00 54.88 182 PHE A C 1
ATOM 1433 O O . PHE A 1 182 ? -30.700 -51.622 -18.799 1.00 54.88 182 PHE A O 1
ATOM 1440 N N . MET A 1 183 ? -32.546 -50.376 -18.619 1.00 57.25 183 MET A N 1
ATOM 1441 C CA . MET A 1 183 ? -33.504 -51.478 -18.832 1.00 57.25 183 MET A CA 1
ATOM 1442 C C . MET A 1 183 ? -33.910 -51.704 -20.303 1.00 57.25 183 MET A C 1
ATOM 1444 O O . MET A 1 183 ? -34.782 -52.527 -20.570 1.00 57.25 183 MET A O 1
ATOM 1448 N N . LYS A 1 184 ? -33.307 -50.990 -21.266 1.00 59.41 184 LYS A N 1
ATOM 1449 C CA . LYS A 1 184 ? -33.566 -51.152 -22.716 1.00 59.41 184 LYS A CA 1
ATOM 1450 C C . LYS A 1 184 ? -32.355 -51.660 -23.519 1.00 59.41 184 LYS A C 1
ATOM 1452 O O . LYS A 1 184 ? -32.282 -51.416 -24.722 1.00 59.41 184 LYS A O 1
ATOM 1457 N N . LYS A 1 185 ? -31.418 -52.359 -22.878 1.00 50.38 185 LYS A N 1
ATOM 1458 C CA . LYS A 1 185 ? -30.379 -53.148 -23.557 1.00 50.38 185 LYS A CA 1
ATOM 1459 C C . LYS A 1 185 ? -30.552 -54.624 -23.252 1.00 50.38 185 LYS A C 1
ATOM 1461 O O . LYS A 1 185 ? -30.894 -54.926 -22.089 1.00 50.38 185 LYS A O 1
#

Secondary structure (DSSP, 8-state):
--HHHHHHHHHHHHHHHHHHHHHHHHHHHHHT--EEEEE---STT--HHHHHHTT-EEEGGG--BTTTBS--STT---EEEE--TTHHHHHHHHTSPPP----HHHHHHHHT-TT-------------------PPPPP-PPPPP---PPPPPPP--PPPPPPPPPP--PPPPPHHHHHHTTTT-

Radius of gyration: 25.5 Å; chains: 1; bounding box: 47×80×57 Å

pLDDT: mean 73.92, std 21.77, range [28.56, 95.81]